Protein AF-A0A7C3KMB8-F1 (afdb_monomer)

Structure (mmCIF, N/CA/C/O backbone):
data_AF-A0A7C3KMB8-F1
#
_entry.id   AF-A0A7C3KMB8-F1
#
loop_
_atom_site.group_PDB
_atom_site.id
_atom_site.type_symbol
_atom_site.label_atom_id
_atom_site.label_alt_id
_atom_site.label_comp_id
_atom_site.label_asym_id
_atom_site.label_entity_id
_atom_site.label_seq_id
_atom_site.pdbx_PDB_ins_code
_atom_site.Cartn_x
_atom_site.Cartn_y
_atom_site.Cartn_z
_atom_site.occupancy
_atom_site.B_iso_or_equiv
_atom_site.auth_seq_id
_atom_site.auth_comp_id
_atom_site.auth_asym_id
_atom_site.auth_atom_id
_atom_site.pdbx_PDB_model_num
ATOM 1 N N . MET A 1 1 ? -60.371 54.191 17.024 1.00 39.66 1 MET A N 1
ATOM 2 C CA . MET A 1 1 ? -61.255 53.016 17.205 1.00 39.66 1 MET A CA 1
ATOM 3 C C . MET A 1 1 ? -60.464 51.927 17.920 1.00 39.66 1 MET A C 1
ATOM 5 O O . MET A 1 1 ? -59.274 51.855 17.667 1.00 39.66 1 MET A O 1
ATOM 9 N N . LYS A 1 2 ? -61.126 51.190 18.825 1.00 40.06 2 LYS A N 1
ATOM 10 C CA . LYS A 1 2 ? -60.806 49.889 19.470 1.00 40.06 2 LYS A CA 1
ATOM 11 C C . LYS A 1 2 ? -59.379 49.311 19.255 1.00 40.06 2 LYS A C 1
ATOM 13 O O . LYS A 1 2 ? -59.006 49.096 18.112 1.00 40.06 2 LYS A O 1
ATOM 18 N N . HIS A 1 3 ? -58.531 49.169 20.293 1.00 42.16 3 HIS A N 1
ATOM 19 C CA . HIS A 1 3 ? -58.458 48.044 21.281 1.00 42.16 3 HIS A CA 1
ATOM 20 C C . HIS A 1 3 ? -58.031 46.705 20.618 1.00 42.16 3 HIS A C 1
ATOM 22 O O . HIS A 1 3 ? -58.459 46.466 19.499 1.00 42.16 3 HIS A O 1
ATOM 28 N N . LEU A 1 4 ? -57.274 45.750 21.191 1.00 41.38 4 LEU A N 1
ATOM 29 C CA . LEU A 1 4 ? -56.616 45.492 22.503 1.00 41.38 4 LEU A CA 1
ATOM 30 C C . LEU A 1 4 ? -55.593 44.332 22.248 1.00 41.38 4 LEU A C 1
ATOM 32 O O . LEU A 1 4 ? -55.808 43.607 21.282 1.00 41.38 4 LEU A O 1
ATOM 36 N N . ALA A 1 5 ? -54.519 44.003 22.982 1.00 41.31 5 ALA A N 1
ATOM 37 C CA . ALA A 1 5 ? -53.770 44.524 24.148 1.00 41.31 5 ALA A CA 1
ATOM 38 C C . ALA A 1 5 ? -52.239 44.223 23.883 1.00 41.31 5 ALA A C 1
ATOM 40 O O . ALA A 1 5 ? -51.896 44.113 22.710 1.00 41.31 5 ALA A O 1
ATOM 41 N N . LEU A 1 6 ? -51.195 44.190 24.741 1.00 41.75 6 LEU A N 1
ATOM 42 C CA . LEU A 1 6 ? -50.949 43.925 26.183 1.00 41.75 6 LEU A CA 1
ATOM 43 C C . LEU A 1 6 ? -51.156 42.440 26.624 1.00 41.75 6 LEU A C 1
ATOM 45 O O . LEU A 1 6 ? -52.017 41.770 26.070 1.00 41.75 6 LEU A O 1
ATOM 49 N N . PHE A 1 7 ? -50.445 41.840 27.599 1.00 41.19 7 PHE A N 1
ATOM 50 C CA . PHE A 1 7 ? -49.103 42.054 28.204 1.00 41.19 7 PHE A CA 1
ATOM 51 C C . PHE A 1 7 ? -48.733 40.797 29.061 1.00 41.19 7 PHE A C 1
ATOM 53 O O . PHE A 1 7 ? -49.632 40.015 29.337 1.00 41.19 7 PHE A O 1
ATOM 60 N N . VAL A 1 8 ? -47.452 40.619 29.459 1.00 38.66 8 VAL A N 1
ATOM 61 C CA . VAL A 1 8 ? -46.941 40.264 30.833 1.00 38.66 8 VAL A CA 1
ATOM 62 C C . VAL A 1 8 ? -47.784 39.312 31.725 1.00 38.66 8 VAL A C 1
ATOM 64 O O . VAL A 1 8 ? -48.972 39.532 31.890 1.00 38.66 8 VAL A O 1
ATOM 67 N N . LEU A 1 9 ? -47.298 38.345 32.518 1.00 39.84 9 LEU A N 1
ATOM 68 C CA . LEU A 1 9 ? -46.005 37.868 33.066 1.00 39.84 9 LEU A CA 1
ATOM 69 C C . LEU A 1 9 ? -46.411 36.975 34.284 1.00 39.84 9 LEU A C 1
ATOM 71 O O . LEU A 1 9 ? -47.592 36.926 34.625 1.00 39.84 9 LEU A O 1
ATOM 75 N N . SER A 1 10 ? -45.449 36.386 35.004 1.00 36.53 10 SER A N 1
ATOM 76 C CA . SER A 1 10 ? -45.611 35.684 36.302 1.00 36.53 10 SER A CA 1
ATOM 77 C C . SER A 1 10 ? -46.15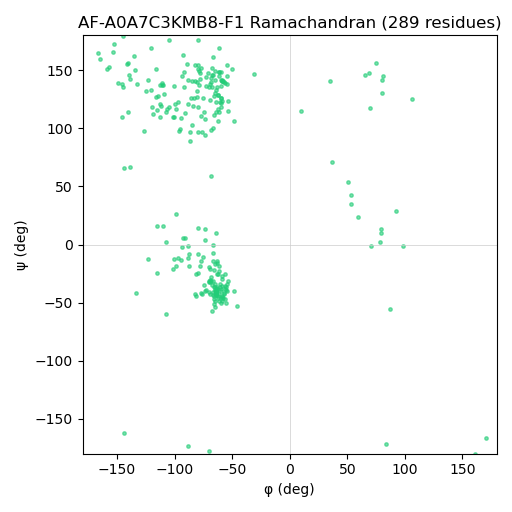3 34.243 36.183 1.00 36.53 10 SER A C 1
ATOM 79 O O . SER A 1 10 ? -47.063 33.997 35.406 1.00 36.53 10 SER A O 1
ATOM 81 N N . LEU A 1 11 ? -45.585 33.192 36.797 1.00 43.47 11 LEU A N 1
ATOM 82 C CA . LEU A 1 11 ? -44.911 32.990 38.102 1.00 43.47 11 LEU A CA 1
ATOM 83 C C . LEU A 1 11 ? -45.901 32.815 39.275 1.00 43.47 11 LEU A C 1
ATOM 85 O O . LEU A 1 11 ? -46.860 33.570 39.380 1.00 43.47 11 LEU A O 1
ATOM 89 N N . VAL A 1 12 ? -45.531 31.909 40.199 1.00 44.31 12 VAL A N 1
ATOM 90 C CA . VAL A 1 12 ? -45.972 31.753 41.609 1.00 44.31 12 VAL A CA 1
ATOM 91 C C . VAL A 1 12 ? -46.930 30.576 41.938 1.00 44.31 12 VAL A C 1
ATOM 93 O O . VAL A 1 12 ? -48.027 30.461 41.414 1.00 44.31 12 VAL A O 1
ATOM 96 N N . LEU A 1 13 ? -46.466 29.784 42.921 1.00 43.25 13 LEU A N 1
ATOM 97 C CA . LEU A 1 13 ? -47.128 28.866 43.874 1.00 43.25 13 LEU A CA 1
ATOM 98 C C . LEU A 1 13 ? -47.794 27.527 43.470 1.00 43.25 13 LEU A C 1
ATOM 100 O O . LEU A 1 13 ? -48.854 27.441 42.862 1.00 43.25 13 LEU A O 1
ATOM 104 N N . LEU A 1 14 ? -47.188 26.487 44.058 1.00 53.81 14 LEU A N 1
ATOM 105 C CA . LEU A 1 14 ? -47.784 25.302 44.693 1.00 53.81 14 LEU A CA 1
ATOM 106 C C . LEU A 1 14 ? -49.163 25.532 45.345 1.00 53.81 14 LEU A C 1
ATOM 108 O O . LEU A 1 14 ? -49.345 26.531 46.039 1.00 53.81 14 LEU A O 1
ATOM 112 N N . LEU A 1 15 ? -50.029 24.510 45.321 1.00 43.16 15 LEU A N 1
ATOM 113 C CA . LEU A 1 15 ? -50.941 24.195 46.433 1.00 43.16 15 LEU A CA 1
ATOM 114 C C . LEU A 1 15 ? -51.417 22.730 46.374 1.00 43.16 15 LEU A C 1
ATOM 116 O O . LEU A 1 15 ? -51.456 22.118 45.308 1.00 43.16 15 LEU A O 1
ATOM 120 N N . SER A 1 16 ? -51.726 22.157 47.538 1.00 47.50 16 SER A N 1
ATOM 121 C CA . SER A 1 16 ? -52.025 20.729 47.719 1.00 47.50 16 SER A CA 1
ATOM 122 C C . SER A 1 16 ? -53.443 20.340 47.292 1.00 47.50 16 SER A C 1
ATOM 124 O O . SER A 1 16 ? -54.389 21.090 47.520 1.00 47.50 16 SER A O 1
ATOM 126 N N . ALA A 1 17 ? -53.608 19.103 46.817 1.00 43.53 17 ALA A N 1
ATOM 127 C CA . ALA A 1 17 ? -54.909 18.454 46.660 1.00 43.53 17 ALA A CA 1
ATOM 128 C C . ALA A 1 17 ? -54.914 17.093 4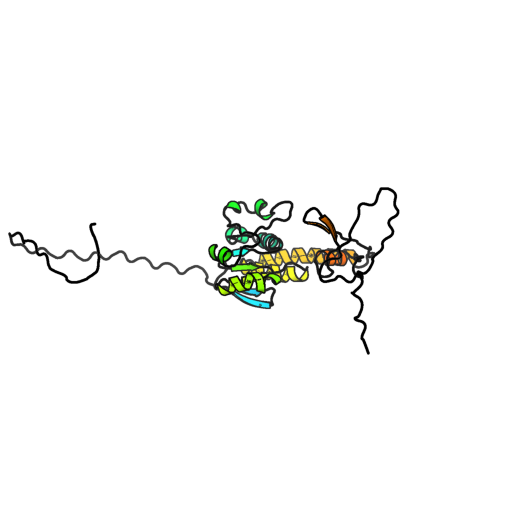7.379 1.00 43.53 17 ALA A C 1
ATOM 130 O O . ALA A 1 17 ? -54.448 16.089 46.843 1.00 43.53 17 ALA A O 1
ATOM 131 N N . CYS A 1 18 ? -55.442 17.057 48.604 1.00 50.03 18 CYS A N 1
ATOM 132 C CA . CYS A 1 18 ? -55.798 15.799 49.263 1.00 50.03 18 CYS A CA 1
ATOM 133 C C . CYS A 1 18 ? -57.119 15.266 48.682 1.00 50.03 18 CYS A C 1
ATOM 135 O O . CYS A 1 18 ? -57.980 16.040 48.265 1.00 50.03 18 CYS A O 1
ATOM 137 N N . SER A 1 19 ? -57.318 13.949 48.695 1.00 52.34 19 SER A N 1
ATOM 138 C CA . SER A 1 19 ? -58.611 13.319 48.392 1.00 52.34 19 SER A CA 1
ATOM 139 C C . SER A 1 19 ? -58.870 12.121 49.316 1.00 52.34 19 SER A C 1
ATOM 141 O O . SER A 1 19 ? -57.916 11.618 49.913 1.00 52.34 19 SER A O 1
ATOM 143 N N . PRO A 1 20 ? -60.142 11.735 49.545 1.00 52.59 20 PRO A N 1
ATOM 144 C CA . PRO A 1 20 ? -60.523 11.138 50.825 1.00 52.59 20 PRO A CA 1
ATOM 145 C C . PRO A 1 20 ? -60.179 9.656 50.998 1.00 52.59 20 PRO A C 1
ATOM 147 O O . PRO A 1 20 ? -60.187 8.864 50.059 1.00 52.59 20 PRO A O 1
ATOM 150 N N . GLN A 1 21 ? -59.957 9.291 52.257 1.00 39.03 21 GLN A N 1
ATOM 151 C CA . GLN A 1 21 ? -59.705 7.934 52.730 1.00 39.03 21 GLN A CA 1
ATOM 152 C C . GLN A 1 21 ? -61.016 7.142 52.884 1.00 39.03 21 GLN A C 1
ATOM 154 O O . GLN A 1 21 ? -61.955 7.618 53.521 1.00 39.03 21 GLN A O 1
ATOM 159 N N . ALA A 1 22 ? -61.061 5.914 52.357 1.00 49.22 22 ALA A N 1
ATOM 160 C CA . ALA A 1 22 ? -62.105 4.931 52.664 1.00 49.22 22 ALA A CA 1
ATOM 161 C C . ALA A 1 22 ? -61.712 4.071 53.887 1.00 49.22 22 ALA A C 1
ATOM 163 O O . ALA A 1 22 ? -60.528 3.935 54.200 1.00 49.22 22 ALA A O 1
ATOM 164 N N . THR A 1 23 ? -62.696 3.509 54.592 1.00 42.78 23 THR A N 1
ATOM 165 C CA . THR A 1 23 ? -62.534 2.832 55.896 1.00 42.78 23 THR A CA 1
ATOM 166 C C . THR A 1 23 ? -62.970 1.355 55.885 1.00 42.78 23 THR A C 1
ATOM 168 O O . THR A 1 23 ? -63.635 0.916 54.951 1.00 42.78 23 THR A O 1
ATOM 171 N N . ALA A 1 24 ? -62.627 0.636 56.973 1.00 38.62 24 ALA A N 1
ATOM 172 C CA . ALA A 1 24 ? -62.757 -0.818 57.229 1.00 38.62 24 ALA A CA 1
ATOM 173 C C . ALA A 1 24 ? -61.632 -1.690 56.613 1.00 38.62 24 ALA A C 1
ATOM 175 O O . ALA A 1 24 ? -61.132 -1.378 55.541 1.00 38.62 24 ALA A O 1
ATOM 176 N N . SER A 1 25 ? -61.166 -2.791 57.226 1.00 47.47 25 SER A N 1
ATOM 177 C CA . SER A 1 25 ? -61.335 -3.329 58.599 1.00 47.47 25 SER A CA 1
ATOM 178 C C . SER A 1 25 ? -60.102 -4.203 58.964 1.00 47.47 25 SER A C 1
ATOM 180 O O . SER A 1 25 ? -59.327 -4.515 58.061 1.00 47.47 25 SER A O 1
ATOM 182 N N . PRO A 1 26 ? -59.852 -4.578 60.238 1.00 59.47 26 PRO A N 1
ATOM 183 C CA . PRO A 1 26 ? -58.547 -5.112 60.662 1.00 59.47 26 PRO A CA 1
ATOM 184 C C . PRO A 1 26 ? -58.384 -6.649 60.622 1.00 59.47 26 PRO A C 1
ATOM 186 O O . PRO A 1 26 ? -59.360 -7.388 60.722 1.00 59.47 26 PRO A O 1
ATOM 189 N N . ALA A 1 27 ? -57.106 -7.069 60.668 1.00 37.56 27 ALA A N 1
ATOM 190 C CA . ALA A 1 27 ? -56.566 -8.420 60.931 1.00 37.56 27 ALA A CA 1
ATOM 191 C C . ALA A 1 27 ? -56.674 -9.472 59.793 1.00 37.56 27 ALA A C 1
ATOM 193 O O . ALA A 1 27 ? -57.559 -9.364 58.946 1.00 37.56 27 ALA A O 1
ATOM 194 N N . PRO A 1 28 ? -55.802 -10.512 59.771 1.00 45.28 28 PRO A N 1
ATOM 195 C CA . PRO A 1 28 ? -54.688 -10.818 60.685 1.00 45.28 28 PRO A CA 1
ATOM 196 C C . PRO A 1 28 ? -53.292 -10.512 60.100 1.00 45.28 28 PRO A C 1
ATOM 198 O O . PRO A 1 28 ? -53.146 -10.144 58.937 1.00 45.28 28 PRO A O 1
ATOM 201 N N . ALA A 1 29 ? -52.246 -10.688 60.914 1.00 55.16 29 ALA A N 1
ATOM 202 C CA . ALA A 1 29 ? -50.863 -10.650 60.440 1.00 55.16 29 ALA A CA 1
ATOM 203 C C . ALA A 1 29 ? -50.549 -11.884 59.573 1.00 55.16 29 ALA A C 1
ATOM 205 O O . ALA A 1 29 ? -50.889 -13.004 59.946 1.00 55.16 29 ALA A O 1
ATOM 206 N N . THR A 1 30 ? -49.885 -11.667 58.437 1.00 41.44 30 THR A N 1
ATOM 207 C CA . THR A 1 30 ? -49.352 -12.714 57.549 1.00 41.44 30 THR A CA 1
ATOM 208 C C . THR A 1 30 ? -47.853 -12.479 57.386 1.00 41.44 30 THR A C 1
ATOM 210 O O . THR A 1 30 ? -47.412 -11.329 57.356 1.00 41.44 30 THR A O 1
ATOM 213 N N . GLU A 1 31 ? -47.069 -13.553 57.341 1.00 52.19 31 GLU A N 1
ATOM 214 C CA . GLU A 1 31 ? -45.605 -13.495 57.320 1.00 52.19 31 GLU A CA 1
ATOM 215 C C . GLU A 1 31 ? -45.061 -12.834 56.043 1.00 52.19 31 GLU A C 1
ATOM 217 O O . GLU A 1 31 ? -45.663 -12.909 54.971 1.00 52.19 31 GLU A O 1
ATOM 222 N N . ALA A 1 32 ? -43.903 -12.179 56.160 1.00 48.94 32 ALA A N 1
ATOM 223 C CA . ALA A 1 32 ? -43.240 -11.547 55.027 1.00 48.94 32 ALA A CA 1
ATOM 224 C C . ALA A 1 32 ? -42.695 -12.616 54.057 1.00 48.94 32 ALA A C 1
ATOM 226 O O . ALA A 1 32 ? -41.893 -13.453 54.483 1.00 48.94 32 ALA A O 1
ATOM 227 N N . PRO A 1 33 ? -43.061 -12.592 52.760 1.00 47.84 33 PRO A N 1
ATOM 228 C CA . PRO A 1 33 ? -42.437 -13.458 51.767 1.00 47.84 33 PRO A CA 1
ATOM 229 C C . PRO A 1 33 ? -40.933 -13.180 51.684 1.00 47.84 33 PRO A C 1
ATOM 231 O O . PRO A 1 33 ? -40.511 -12.021 51.669 1.00 47.84 33 PRO A O 1
ATOM 234 N N . ALA A 1 34 ? -40.125 -14.239 51.617 1.00 47.16 34 ALA A N 1
ATOM 235 C CA . ALA A 1 34 ? -38.677 -14.110 51.501 1.00 47.16 34 ALA A CA 1
ATOM 236 C C . ALA A 1 34 ? -38.287 -13.319 50.241 1.00 47.16 34 ALA A C 1
ATOM 238 O O . ALA A 1 34 ? -38.880 -13.490 49.171 1.00 47.16 34 ALA A O 1
ATOM 239 N N . ALA A 1 35 ? -37.264 -12.469 50.363 1.00 47.59 35 ALA A N 1
ATOM 240 C CA . ALA A 1 35 ? -36.721 -11.738 49.227 1.00 47.59 35 ALA A CA 1
ATOM 241 C C . ALA A 1 35 ? -36.221 -12.731 48.168 1.00 47.59 35 ALA A C 1
ATOM 243 O O . ALA A 1 35 ? -35.327 -13.533 48.427 1.00 47.59 35 ALA A O 1
ATOM 244 N N . THR A 1 36 ? -36.810 -12.684 46.973 1.00 43.94 36 THR A N 1
ATOM 245 C CA . THR A 1 36 ? -36.315 -13.457 45.831 1.00 43.94 36 THR A CA 1
ATOM 246 C C . THR A 1 36 ? -35.040 -12.791 45.334 1.00 43.94 36 THR A C 1
ATOM 248 O O . THR A 1 36 ? -35.097 -11.700 44.766 1.00 43.94 36 THR A O 1
ATOM 251 N N . GLU A 1 37 ? -33.892 -13.423 45.574 1.00 52.25 37 GLU A N 1
ATOM 252 C CA . GLU A 1 37 ? -32.617 -12.956 45.036 1.00 52.25 37 GLU A CA 1
ATOM 253 C C . GLU A 1 37 ? -32.687 -12.936 43.503 1.00 52.25 37 GLU A C 1
ATOM 255 O O . GLU A 1 37 ? -33.045 -13.927 42.861 1.00 52.25 37 GLU A O 1
ATOM 260 N N . ALA A 1 38 ? -32.378 -11.783 42.905 1.00 50.78 38 ALA A N 1
ATOM 261 C CA . ALA A 1 38 ? -32.293 -11.671 41.456 1.00 50.78 38 ALA A CA 1
ATOM 262 C C . ALA A 1 38 ? -31.125 -12.537 40.946 1.00 50.78 38 ALA A C 1
ATOM 264 O O . ALA A 1 38 ? -30.078 -12.572 41.596 1.00 50.78 38 ALA A O 1
ATOM 265 N N . PRO A 1 39 ? -31.260 -13.222 39.795 1.00 54.97 39 PRO A N 1
ATOM 266 C CA . PRO A 1 39 ? -30.216 -14.110 39.303 1.00 54.97 39 PRO A CA 1
ATOM 267 C C . PRO A 1 39 ? -28.930 -13.326 39.028 1.00 54.97 39 PRO A C 1
ATOM 269 O O . PRO A 1 39 ? -28.883 -12.489 38.124 1.00 54.97 39 PRO A O 1
ATOM 272 N N . THR A 1 40 ? -27.883 -13.616 39.803 1.00 56.53 40 THR A N 1
ATOM 273 C CA . THR A 1 40 ? -26.541 -13.059 39.613 1.00 56.53 40 THR A CA 1
ATOM 274 C C . THR A 1 40 ? -26.083 -13.310 38.182 1.00 56.53 40 THR A C 1
ATOM 276 O O . THR A 1 40 ? -25.878 -14.457 37.780 1.00 56.53 40 THR A O 1
ATOM 279 N N . ALA A 1 41 ? -25.911 -12.235 37.411 1.00 57.19 41 ALA A N 1
ATOM 280 C CA . ALA A 1 41 ? -25.362 -12.322 36.068 1.00 57.19 41 ALA A CA 1
ATOM 281 C C . ALA A 1 41 ? -23.964 -12.954 36.136 1.00 57.19 41 ALA A C 1
ATOM 283 O O . ALA A 1 41 ? -23.089 -12.467 36.856 1.00 57.19 41 ALA A O 1
ATOM 284 N N . ALA A 1 42 ? -23.765 -14.055 35.407 1.00 57.72 42 ALA A N 1
ATOM 285 C CA . ALA A 1 42 ? -22.470 -14.721 35.347 1.00 57.72 42 ALA A CA 1
ATOM 286 C C . ALA A 1 42 ? -21.401 -13.742 34.820 1.00 57.72 42 ALA A C 1
ATOM 288 O O . ALA A 1 42 ? -21.696 -12.968 33.904 1.00 57.72 42 ALA A O 1
ATOM 289 N N . PRO A 1 43 ? -20.172 -13.753 35.368 1.00 56.84 43 PRO A N 1
ATOM 290 C CA . PRO A 1 43 ? -19.135 -12.820 34.952 1.00 56.84 43 PRO A CA 1
ATOM 291 C C . PRO A 1 43 ? -18.787 -13.038 33.478 1.00 56.84 43 PRO A C 1
ATOM 293 O O . PRO A 1 43 ? -18.290 -14.099 33.096 1.00 56.84 43 PRO A O 1
ATOM 296 N N . THR A 1 44 ? -19.036 -12.017 32.655 1.00 55.00 44 THR A N 1
ATOM 297 C CA . THR A 1 44 ? -18.641 -11.994 31.246 1.00 55.00 44 THR A CA 1
ATOM 298 C C . THR A 1 44 ? -17.145 -12.270 31.137 1.00 55.00 44 THR A C 1
ATOM 300 O O . THR A 1 44 ? -16.337 -11.566 31.746 1.00 55.00 44 THR A O 1
ATOM 303 N N . SER A 1 45 ? -16.767 -13.295 30.372 1.00 54.41 45 SER A N 1
ATOM 304 C CA . SER A 1 45 ? -15.359 -13.625 30.146 1.00 54.41 45 SER A CA 1
ATOM 305 C C . SER A 1 45 ? -14.612 -12.419 29.556 1.00 54.41 45 SER A C 1
ATOM 307 O O . SER A 1 45 ? -15.172 -11.744 28.687 1.00 54.41 45 SER A O 1
ATOM 309 N N . PRO A 1 46 ? -13.364 -12.135 29.981 1.00 51.09 46 PRO A N 1
ATOM 310 C CA . PRO A 1 46 ? -12.564 -11.076 29.376 1.00 51.09 46 PRO A CA 1
ATOM 311 C C . PRO A 1 46 ? -12.437 -11.262 27.853 1.00 51.09 46 PRO A C 1
ATOM 313 O O . PRO A 1 46 ? -12.350 -12.405 27.393 1.00 51.09 46 PRO A O 1
ATOM 316 N N . PRO A 1 47 ? -12.409 -10.173 27.061 1.00 54.09 47 PRO A N 1
ATOM 317 C CA . PRO A 1 47 ? -12.253 -10.265 25.613 1.00 54.09 47 PRO A CA 1
ATOM 318 C C . PRO A 1 47 ? -10.934 -10.955 25.242 1.00 54.09 47 PRO A C 1
ATOM 320 O O . PRO A 1 47 ? -9.903 -10.760 25.889 1.00 54.09 47 PRO A O 1
ATOM 323 N N . ALA A 1 48 ? -10.977 -11.775 24.192 1.00 54.44 48 ALA A N 1
ATOM 324 C CA . ALA A 1 48 ? -9.851 -12.604 23.779 1.00 54.44 48 ALA A CA 1
ATOM 325 C C . ALA A 1 48 ? -8.629 -11.763 23.366 1.00 54.44 48 ALA A C 1
ATOM 327 O O . ALA A 1 48 ? -8.743 -10.879 22.523 1.00 54.44 48 ALA A O 1
ATOM 328 N N . ASN A 1 49 ? -7.463 -12.090 23.939 1.00 55.81 49 ASN A N 1
ATOM 329 C CA . ASN A 1 49 ? -6.129 -11.601 23.568 1.00 55.81 49 ASN A CA 1
ATOM 330 C C . ASN A 1 49 ? -6.051 -10.126 23.127 1.00 55.81 49 ASN A C 1
ATOM 332 O O . ASN A 1 49 ? -5.722 -9.820 21.981 1.00 55.81 49 ASN A O 1
ATOM 336 N N . LEU A 1 50 ? -6.225 -9.216 24.091 1.00 66.44 50 LEU A N 1
ATOM 337 C CA . LEU A 1 50 ? -5.799 -7.811 23.998 1.00 66.44 50 LEU A CA 1
ATOM 338 C C . LEU A 1 50 ? -4.257 -7.691 24.005 1.00 66.44 50 LEU A C 1
ATOM 340 O O . LEU A 1 50 ? -3.670 -7.104 24.910 1.00 66.44 50 LEU A O 1
ATOM 344 N N . GLN A 1 51 ? -3.593 -8.322 23.036 1.00 84.00 51 GLN A N 1
ATOM 345 C CA . GLN A 1 51 ? -2.152 -8.204 22.823 1.00 84.00 51 GLN A CA 1
ATOM 346 C C . GLN A 1 51 ? -1.884 -7.008 21.898 1.00 84.00 51 GLN A C 1
ATOM 348 O O . GLN A 1 51 ? -2.405 -7.007 20.776 1.00 84.00 51 GLN A O 1
ATOM 353 N N . PRO A 1 52 ? -1.103 -6.000 22.330 1.00 92.50 52 PRO A N 1
ATOM 354 C CA . PRO A 1 52 ? -0.802 -4.844 21.496 1.00 92.50 52 PRO A CA 1
ATOM 355 C C . PRO A 1 52 ? -0.057 -5.224 20.213 1.00 92.50 52 PRO A C 1
ATOM 357 O O . PRO A 1 52 ? 0.796 -6.113 20.213 1.00 92.50 52 PRO A O 1
ATOM 360 N N . VAL A 1 53 ? -0.349 -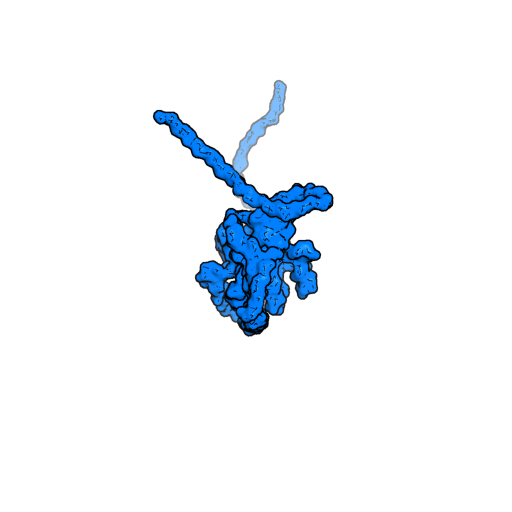4.515 19.123 1.00 95.81 53 VAL A N 1
ATOM 361 C CA . VAL A 1 53 ? 0.321 -4.690 17.826 1.00 95.81 53 VAL A CA 1
ATOM 362 C C . VAL A 1 53 ? 1.131 -3.440 17.515 1.00 95.81 53 VAL A C 1
ATOM 364 O O . VAL A 1 53 ? 0.566 -2.386 17.223 1.00 95.81 53 VAL A O 1
ATOM 367 N N . THR A 1 54 ? 2.457 -3.565 17.562 1.00 97.19 54 THR A N 1
ATOM 368 C CA . THR A 1 54 ? 3.395 -2.463 17.306 1.00 97.19 54 THR A CA 1
ATOM 369 C C . THR A 1 54 ? 4.048 -2.596 15.930 1.00 97.19 54 THR A C 1
ATOM 371 O O . THR A 1 54 ? 4.773 -3.562 15.647 1.00 97.19 54 THR A O 1
ATOM 374 N N . VAL A 1 55 ? 3.808 -1.599 15.076 1.00 97.75 55 VAL A N 1
ATOM 375 C CA . VAL A 1 55 ? 4.394 -1.458 13.734 1.00 97.75 55 VAL A CA 1
ATOM 376 C C . VAL A 1 55 ? 5.276 -0.215 13.657 1.00 97.75 55 VAL A C 1
ATOM 378 O O . VAL A 1 55 ? 5.018 0.778 14.332 1.00 97.75 55 VAL A O 1
ATOM 381 N N . THR A 1 56 ? 6.289 -0.246 12.793 1.00 98.25 56 THR A N 1
ATOM 382 C CA . THR A 1 56 ? 6.976 0.968 12.337 1.00 98.25 56 THR A CA 1
ATOM 383 C C . THR A 1 56 ? 6.401 1.325 10.973 1.00 98.25 56 THR A C 1
ATOM 385 O O . THR A 1 56 ? 6.502 0.517 10.052 1.00 98.25 56 THR A O 1
ATOM 388 N N . ASP A 1 57 ? 5.747 2.478 10.851 1.00 98.25 57 ASP A N 1
ATOM 389 C CA . ASP A 1 57 ? 5.061 2.875 9.618 1.00 98.25 57 ASP A CA 1
ATOM 390 C C . ASP A 1 57 ? 6.017 3.436 8.544 1.00 98.25 57 ASP A C 1
ATOM 392 O O . ASP A 1 57 ? 7.221 3.598 8.759 1.00 98.25 57 ASP A O 1
ATOM 396 N N . ALA A 1 58 ? 5.487 3.744 7.358 1.00 97.81 58 ALA A N 1
ATOM 397 C CA . ALA A 1 58 ? 6.264 4.282 6.243 1.00 97.81 58 ALA A CA 1
ATOM 398 C C . ALA A 1 58 ? 6.900 5.665 6.502 1.00 97.81 58 ALA A C 1
ATOM 400 O O . ALA A 1 58 ? 7.814 6.045 5.768 1.00 97.81 58 ALA A O 1
ATOM 401 N N . LEU A 1 59 ? 6.459 6.402 7.532 1.00 97.88 59 LEU A N 1
ATOM 402 C CA . LEU A 1 59 ? 7.096 7.639 8.003 1.00 97.88 59 LEU A CA 1
ATOM 403 C C . LEU A 1 59 ? 8.199 7.374 9.046 1.00 97.88 59 LEU A C 1
ATOM 405 O O . LEU A 1 59 ? 8.835 8.317 9.516 1.00 97.88 59 LEU A O 1
ATOM 409 N N . GLY A 1 60 ? 8.430 6.113 9.424 1.00 97.56 60 GLY A N 1
ATOM 410 C CA . GLY A 1 60 ? 9.368 5.723 10.474 1.00 97.56 60 GLY A CA 1
ATOM 411 C C . GLY A 1 60 ? 8.821 5.902 11.893 1.00 97.56 60 GLY A C 1
ATOM 412 O O . GLY A 1 60 ? 9.601 5.862 12.843 1.00 97.56 60 GLY A O 1
ATOM 413 N N . ARG A 1 61 ? 7.507 6.114 12.064 1.00 97.81 61 ARG A N 1
ATOM 414 C CA . ARG A 1 61 ? 6.886 6.262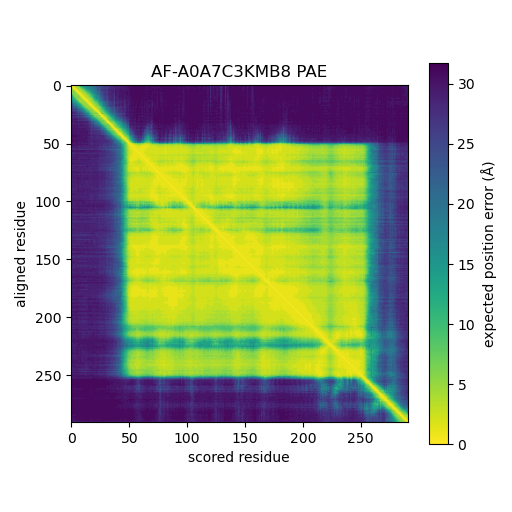 13.389 1.00 97.81 61 ARG A CA 1
ATOM 415 C C . ARG A 1 61 ? 6.568 4.893 13.970 1.00 97.81 61 ARG A C 1
ATOM 417 O O . ARG A 1 61 ? 6.072 4.021 13.259 1.00 97.81 61 ARG A O 1
ATOM 424 N N . GLU A 1 62 ? 6.778 4.723 15.269 1.00 97.75 62 GLU A N 1
ATOM 425 C CA . GLU A 1 62 ? 6.244 3.569 15.989 1.00 97.75 62 GLU A CA 1
ATOM 426 C C . GLU A 1 62 ? 4.762 3.804 16.314 1.00 97.75 62 GLU A C 1
ATOM 428 O O . GLU A 1 62 ? 4.410 4.753 17.016 1.00 97.75 62 GLU A O 1
ATOM 433 N N . VAL A 1 63 ? 3.890 2.945 15.786 1.00 97.75 63 VAL A N 1
ATOM 434 C CA . VAL A 1 63 ? 2.442 2.968 16.014 1.00 97.75 63 VAL A CA 1
ATOM 435 C C . VAL A 1 63 ? 2.065 1.691 16.756 1.00 97.75 63 VAL A C 1
ATOM 437 O O . VAL A 1 63 ? 2.216 0.590 16.226 1.00 97.75 63 VAL A O 1
ATOM 440 N N . THR A 1 64 ? 1.572 1.837 17.987 1.00 96.81 64 THR A N 1
ATOM 441 C CA . THR A 1 64 ? 1.089 0.722 18.812 1.00 96.81 64 THR A CA 1
ATOM 442 C C . THR A 1 64 ? -0.432 0.742 18.877 1.00 96.81 64 THR A C 1
ATOM 444 O O . THR A 1 64 ? -1.029 1.672 19.416 1.00 96.81 64 THR A O 1
ATOM 447 N N . LEU A 1 65 ? -1.057 -0.304 18.340 1.00 96.19 65 LEU A N 1
ATOM 448 C CA . LEU A 1 65 ? -2.491 -0.563 18.442 1.00 96.19 65 LEU A CA 1
ATOM 449 C C . LEU A 1 65 ? -2.767 -1.370 19.726 1.00 96.19 65 LEU A C 1
ATOM 451 O O . LEU A 1 65 ? -1.982 -2.266 20.040 1.00 96.19 65 LEU A O 1
ATOM 455 N N . PRO A 1 66 ? -3.860 -1.112 20.471 1.00 92.31 66 PRO A N 1
ATOM 456 C CA . PRO A 1 66 ? -4.131 -1.780 21.752 1.00 92.31 66 PRO A CA 1
ATOM 457 C C . PRO A 1 66 ? -4.501 -3.268 21.612 1.00 92.31 66 PRO A C 1
ATOM 459 O O . PRO A 1 66 ? -4.409 -4.024 22.576 1.00 92.31 66 PRO A O 1
ATOM 462 N N . ALA A 1 67 ? -4.919 -3.682 20.418 1.00 94.25 67 ALA A N 1
ATOM 463 C CA . ALA A 1 67 ? -5.166 -5.059 20.013 1.00 94.25 67 ALA A CA 1
ATOM 464 C C . ALA A 1 67 ? -4.953 -5.173 18.492 1.00 94.25 67 ALA A C 1
ATOM 466 O O . ALA A 1 67 ? -4.805 -4.157 17.806 1.00 94.25 67 ALA A O 1
ATOM 467 N N . ALA A 1 68 ? -4.984 -6.391 17.944 1.00 94.75 68 ALA A N 1
ATOM 468 C CA . ALA A 1 68 ? -5.033 -6.572 16.495 1.00 94.75 68 ALA A CA 1
ATOM 469 C C . ALA A 1 68 ? -6.336 -5.961 15.925 1.00 94.75 68 ALA A C 1
ATOM 471 O O . ALA A 1 68 ? -7.413 -6.308 16.420 1.00 94.75 68 ALA A O 1
ATOM 472 N N . PRO A 1 69 ? -6.270 -5.093 14.897 1.00 97.38 69 PRO A N 1
ATOM 473 C CA . PRO A 1 69 ? -7.431 -4.372 14.379 1.00 97.38 69 PRO A CA 1
ATOM 474 C C . PRO A 1 69 ? -8.432 -5.309 13.696 1.00 97.38 69 PRO A C 1
ATOM 476 O O . PRO A 1 69 ? -8.055 -6.303 13.067 1.00 97.38 69 PRO A O 1
ATOM 479 N N . GLN A 1 70 ? -9.711 -4.969 13.833 1.00 97.50 70 GLN A N 1
ATOM 480 C CA . GLN A 1 70 ? -10.879 -5.711 13.354 1.00 97.50 70 GLN A CA 1
ATOM 481 C C . GLN A 1 70 ? -11.766 -4.870 12.421 1.00 97.50 70 GLN A C 1
ATOM 483 O O . GLN A 1 70 ? -12.665 -5.413 11.783 1.00 97.50 70 GLN A O 1
ATOM 488 N N . ARG A 1 71 ? -11.546 -3.551 12.346 1.00 98.25 71 ARG A N 1
ATOM 489 C CA . ARG A 1 71 ? -12.396 -2.601 11.623 1.00 98.25 71 ARG A CA 1
ATOM 490 C C . ARG A 1 71 ? -11.550 -1.573 10.868 1.00 98.25 71 ARG A C 1
ATOM 492 O O . ARG A 1 71 ? -11.557 -0.376 11.150 1.00 98.25 71 ARG A O 1
ATOM 499 N N . ILE A 1 72 ? -10.839 -2.074 9.866 1.00 98.69 72 ILE A N 1
ATOM 500 C CA . ILE A 1 72 ? -9.887 -1.334 9.037 1.00 98.69 72 ILE A CA 1
ATOM 501 C C . ILE A 1 72 ? -10.615 -0.535 7.945 1.00 98.69 72 ILE A C 1
ATOM 503 O O . ILE A 1 72 ? -11.536 -1.040 7.292 1.00 98.69 72 ILE A O 1
ATOM 507 N N . VAL A 1 73 ? -10.145 0.689 7.692 1.00 98.62 73 VAL A N 1
ATOM 508 C CA . VAL A 1 73 ? -10.515 1.507 6.524 1.00 98.62 73 VAL A CA 1
ATOM 509 C C . VAL A 1 73 ? -9.281 1.839 5.686 1.00 98.62 73 VAL A C 1
ATOM 511 O O . VAL A 1 73 ? -8.267 2.282 6.218 1.00 98.62 73 VAL A O 1
ATOM 514 N N . ILE A 1 74 ? -9.367 1.671 4.362 1.00 98.06 74 ILE A N 1
ATOM 515 C CA . ILE A 1 74 ? -8.290 2.040 3.421 1.00 98.06 74 ILE A CA 1
ATOM 516 C C . ILE A 1 74 ? -8.827 3.088 2.441 1.00 98.06 74 ILE A C 1
ATOM 518 O O . ILE A 1 74 ? -9.787 2.833 1.710 1.00 98.06 74 ILE A O 1
ATOM 522 N N . THR A 1 75 ? -8.249 4.291 2.434 1.00 96.69 75 THR A N 1
ATOM 523 C CA . THR A 1 75 ? -8.820 5.439 1.705 1.00 96.69 75 THR A CA 1
ATOM 524 C C . THR A 1 75 ? -7.762 6.366 1.091 1.00 96.69 75 THR A C 1
ATOM 526 O O . THR A 1 75 ? -6.559 6.132 1.197 1.00 96.69 75 THR A O 1
ATOM 529 N N . GLY A 1 76 ? -8.217 7.416 0.406 1.00 93.88 76 GLY A N 1
ATOM 530 C CA . GLY A 1 76 ? -7.373 8.445 -0.194 1.00 93.88 76 GLY A CA 1
ATOM 531 C C . GLY A 1 76 ? -6.814 8.101 -1.580 1.00 93.88 76 GLY A C 1
ATOM 532 O O . GLY A 1 76 ? -7.191 7.135 -2.243 1.00 93.88 76 GLY A O 1
ATOM 533 N N . LYS A 1 77 ? -5.912 8.949 -2.076 1.00 91.62 77 LYS A N 1
ATOM 534 C CA . LYS A 1 77 ? -5.349 8.808 -3.425 1.00 91.62 77 LYS A CA 1
ATOM 535 C C . LYS A 1 77 ? -4.431 7.579 -3.524 1.00 91.62 77 LYS A C 1
ATOM 537 O O . LYS A 1 77 ? -3.606 7.337 -2.652 1.00 91.62 77 LYS A O 1
ATOM 542 N N . ALA A 1 78 ? -4.539 6.842 -4.634 1.00 91.50 78 ALA A N 1
ATOM 543 C CA . ALA A 1 78 ? -3.766 5.625 -4.922 1.00 91.50 78 ALA A CA 1
ATOM 544 C C . ALA A 1 78 ? -3.939 4.480 -3.896 1.00 91.50 78 ALA A C 1
ATOM 546 O O . ALA A 1 78 ? -3.091 3.589 -3.826 1.00 91.50 78 ALA A O 1
ATOM 547 N N . LEU A 1 79 ? -5.059 4.461 -3.156 1.00 94.00 79 LEU A N 1
ATOM 548 C CA . LEU A 1 79 ? -5.381 3.415 -2.174 1.00 94.00 79 LEU A CA 1
ATOM 549 C C . LEU A 1 79 ? -5.390 1.998 -2.767 1.00 94.00 79 LEU A C 1
ATOM 551 O O . LEU A 1 79 ? -5.160 1.042 -2.035 1.00 94.00 79 LEU A O 1
ATOM 555 N N . PHE A 1 80 ? -5.630 1.855 -4.079 1.00 94.06 80 PHE A N 1
ATOM 556 C CA . PHE A 1 80 ? -5.710 0.553 -4.746 1.00 94.06 80 PHE A CA 1
ATOM 557 C C . PHE A 1 80 ? -4.446 -0.287 -4.535 1.00 94.06 80 PHE A C 1
ATOM 559 O O . PHE A 1 80 ? -4.568 -1.477 -4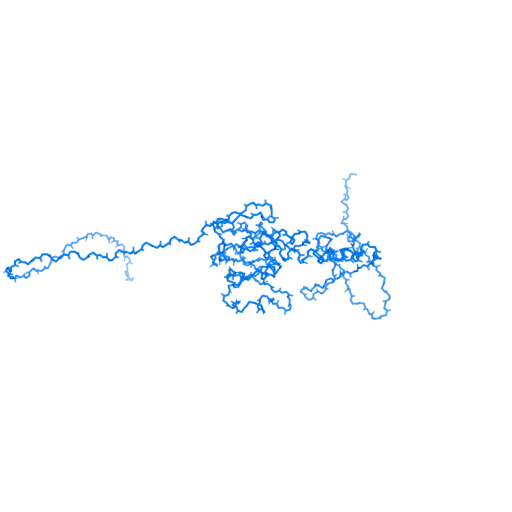.313 1.00 94.06 80 PHE A O 1
ATOM 566 N N . MET A 1 81 ? -3.250 0.316 -4.490 1.00 95.00 81 MET A N 1
ATOM 567 C CA . MET A 1 81 ? -2.007 -0.434 -4.245 1.00 95.00 81 MET A CA 1
ATOM 568 C C . MET A 1 81 ? -1.975 -1.053 -2.840 1.00 95.00 81 MET A C 1
ATOM 570 O O . MET A 1 81 ? -1.497 -2.167 -2.660 1.00 95.00 81 MET A O 1
ATOM 574 N N . ILE A 1 82 ? -2.515 -0.334 -1.850 1.00 97.00 82 ILE A N 1
ATOM 575 C CA . ILE A 1 82 ? -2.624 -0.804 -0.465 1.00 97.00 82 ILE A CA 1
ATOM 576 C C . ILE A 1 82 ? -3.726 -1.866 -0.366 1.00 97.00 82 ILE A C 1
ATOM 578 O O . ILE A 1 82 ? -3.544 -2.869 0.313 1.00 97.00 82 ILE A O 1
ATOM 582 N N . ALA A 1 83 ? -4.851 -1.676 -1.065 1.00 96.56 83 ALA A N 1
ATOM 583 C CA . ALA A 1 83 ? -5.935 -2.651 -1.114 1.00 96.56 83 ALA A CA 1
ATOM 584 C C . ALA A 1 83 ? -5.493 -3.958 -1.798 1.00 96.56 83 ALA A C 1
ATOM 586 O O . ALA A 1 83 ? -5.590 -5.013 -1.185 1.00 96.56 83 ALA A O 1
ATOM 587 N N . ASP A 1 84 ? -4.943 -3.898 -3.012 1.00 95.50 84 ASP A N 1
ATOM 588 C CA . ASP A 1 84 ? -4.475 -5.067 -3.767 1.00 95.50 84 ASP A CA 1
ATOM 589 C C . ASP A 1 84 ? -3.462 -5.895 -2.955 1.00 95.50 84 ASP A C 1
ATOM 591 O O . ASP A 1 84 ? -3.535 -7.122 -2.956 1.00 95.50 84 ASP A O 1
ATOM 595 N N . ALA A 1 85 ? -2.566 -5.238 -2.204 1.00 96.81 85 ALA A N 1
ATOM 596 C CA . ALA A 1 85 ? -1.639 -5.899 -1.284 1.00 96.81 85 ALA A CA 1
ATOM 597 C C . ALA A 1 85 ? -2.320 -6.443 -0.012 1.00 96.81 85 ALA A C 1
ATOM 599 O O . ALA A 1 85 ? -1.997 -7.542 0.435 1.00 96.81 85 ALA A O 1
ATOM 600 N N . ALA A 1 86 ? -3.281 -5.716 0.566 1.00 98.00 86 ALA A N 1
ATOM 601 C CA . ALA A 1 86 ? -4.041 -6.166 1.731 1.00 98.00 86 ALA A CA 1
ATOM 602 C C . ALA A 1 86 ? -4.865 -7.428 1.436 1.00 98.00 86 ALA A C 1
ATOM 604 O O . ALA A 1 86 ? -4.872 -8.347 2.245 1.00 98.00 86 ALA A O 1
ATOM 605 N N . TYR A 1 87 ? -5.481 -7.537 0.257 1.00 97.38 87 TYR A N 1
ATOM 606 C CA . TYR A 1 87 ? -6.242 -8.728 -0.141 1.00 97.38 87 TYR A CA 1
ATOM 607 C C . TYR A 1 87 ? -5.371 -9.952 -0.500 1.00 97.38 87 TYR A C 1
ATOM 609 O O . TYR A 1 87 ? -5.906 -11.005 -0.843 1.00 97.38 87 TYR A O 1
ATOM 617 N N . LEU A 1 88 ? -4.041 -9.871 -0.348 1.00 96.56 88 LEU A N 1
ATOM 618 C CA . LEU A 1 88 ? -3.162 -11.050 -0.311 1.00 96.56 88 LEU A CA 1
ATOM 619 C C . LEU A 1 88 ? -3.206 -11.779 1.046 1.00 96.56 88 LEU A C 1
ATOM 621 O O . LEU A 1 88 ? -2.747 -12.923 1.124 1.00 96.56 88 LEU A O 1
ATOM 625 N N . PHE A 1 89 ? -3.758 -11.139 2.083 1.00 98.00 89 PHE A N 1
ATOM 626 C CA . PHE A 1 89 ? -3.978 -11.675 3.426 1.00 98.00 89 PHE A CA 1
ATOM 627 C C . PHE A 1 89 ? -5.449 -12.115 3.572 1.00 98.00 89 PHE A C 1
ATOM 629 O O . PHE A 1 89 ? -6.339 -11.274 3.418 1.00 98.00 89 PHE A O 1
ATOM 636 N N . PRO A 1 90 ? -5.757 -13.393 3.880 1.00 95.88 90 PRO A N 1
ATOM 637 C CA . PRO A 1 90 ? -7.143 -13.876 3.972 1.00 95.88 90 PRO A CA 1
ATOM 638 C C . PRO A 1 90 ? -8.027 -13.070 4.937 1.00 95.88 90 PRO A C 1
ATOM 640 O O . PRO A 1 90 ? -9.207 -12.847 4.678 1.00 95.88 90 PRO A O 1
ATOM 643 N N . GLN A 1 91 ? -7.431 -12.570 6.021 1.00 96.88 91 GLN A N 1
ATOM 644 C CA . GLN A 1 91 ? -8.086 -11.816 7.090 1.00 96.88 91 GLN A CA 1
ATOM 645 C C . GLN A 1 91 ? -8.610 -10.441 6.623 1.00 96.88 91 GLN A C 1
ATOM 647 O O . GLN A 1 91 ? -9.394 -9.806 7.329 1.00 96.88 91 GLN A O 1
ATOM 652 N N . ALA A 1 92 ? -8.191 -9.957 5.448 1.00 97.06 92 ALA A N 1
ATOM 653 C CA . ALA A 1 92 ? -8.614 -8.671 4.899 1.00 97.06 92 ALA A CA 1
ATOM 654 C C . ALA A 1 92 ? -10.096 -8.635 4.488 1.00 97.06 92 ALA A C 1
ATOM 656 O O . ALA A 1 92 ? -10.717 -7.571 4.557 1.00 97.06 92 ALA A O 1
ATOM 657 N N . MET A 1 93 ? -10.683 -9.779 4.115 1.00 95.12 93 MET A N 1
ATOM 658 C CA . MET A 1 93 ? -12.108 -9.854 3.764 1.00 95.12 93 MET A CA 1
ATOM 659 C C . MET A 1 93 ? -13.005 -9.526 4.963 1.00 95.12 93 MET A C 1
ATOM 661 O O . MET A 1 93 ? -13.956 -8.755 4.819 1.00 95.12 93 MET A O 1
ATOM 665 N N . ASP A 1 94 ? -12.655 -10.028 6.148 1.00 95.75 94 ASP A N 1
ATOM 666 C CA . ASP A 1 94 ? -13.411 -9.795 7.382 1.00 95.75 94 ASP A CA 1
ATOM 667 C C . ASP A 1 94 ? -13.058 -8.448 8.032 1.00 95.75 94 ASP A C 1
ATOM 669 O O . ASP A 1 94 ? -13.943 -7.708 8.462 1.00 95.75 94 ASP A O 1
ATOM 673 N N . LYS A 1 95 ? -11.762 -8.101 8.082 1.00 97.44 95 LYS A N 1
ATOM 674 C CA . LYS A 1 95 ? -11.271 -6.924 8.819 1.00 97.44 95 LYS A CA 1
ATOM 675 C C . LYS A 1 95 ? -11.445 -5.593 8.087 1.00 97.44 95 LYS A C 1
ATOM 677 O O . LYS A 1 95 ? -11.471 -4.554 8.743 1.00 97.44 95 LYS A O 1
ATOM 682 N N . ILE A 1 96 ? -11.533 -5.567 6.752 1.00 98.12 96 ILE A N 1
ATOM 683 C CA . ILE A 1 96 ? -11.735 -4.313 6.004 1.00 98.12 96 ILE A CA 1
ATOM 684 C C . ILE A 1 96 ? -13.228 -3.988 5.941 1.00 98.12 96 ILE A C 1
ATOM 686 O O . ILE A 1 96 ? -13.971 -4.536 5.122 1.00 98.12 96 ILE A O 1
ATOM 690 N N . ALA A 1 97 ? -13.643 -3.038 6.778 1.00 97.69 97 ALA A N 1
ATOM 691 C CA . ALA A 1 97 ? -15.021 -2.568 6.886 1.00 97.69 97 ALA A CA 1
ATOM 692 C C . ALA A 1 97 ? -15.367 -1.435 5.904 1.00 97.69 97 ALA A C 1
ATOM 694 O O . ALA A 1 97 ? -16.549 -1.195 5.637 1.00 97.69 97 ALA A O 1
ATOM 695 N N . GLY A 1 98 ? -14.365 -0.740 5.353 1.00 97.06 98 GLY A N 1
ATOM 696 C CA . GLY A 1 98 ? -14.597 0.303 4.356 1.00 97.06 98 GLY A CA 1
ATOM 697 C C . GLY A 1 98 ? -13.410 0.614 3.449 1.00 97.06 98 GLY A C 1
ATOM 698 O O . GLY A 1 98 ? -12.248 0.424 3.806 1.00 97.06 98 GLY A O 1
ATOM 699 N N . LEU A 1 99 ? -13.732 1.096 2.251 1.00 96.69 99 LEU A N 1
ATOM 700 C CA . LEU A 1 99 ? -12.785 1.411 1.183 1.00 96.69 99 LEU A CA 1
ATOM 701 C C . LEU A 1 99 ? -13.182 2.718 0.491 1.00 96.69 99 LEU A C 1
ATOM 703 O O . LEU A 1 99 ? -14.362 2.951 0.239 1.00 96.69 99 LEU A O 1
ATOM 707 N N . GLY A 1 100 ? -12.208 3.543 0.111 1.00 94.12 100 GLY A N 1
ATOM 708 C CA . GLY A 1 100 ? -12.426 4.544 -0.941 1.00 94.12 100 GLY A CA 1
ATOM 709 C C . GLY A 1 100 ? -12.574 3.894 -2.326 1.00 94.12 100 GLY A C 1
ATOM 710 O O . GLY A 1 100 ? -12.496 2.672 -2.473 1.00 94.12 100 GLY A O 1
ATOM 711 N N . ASP A 1 101 ? -12.736 4.696 -3.381 1.00 89.56 101 ASP A N 1
ATOM 712 C CA . ASP A 1 101 ? -12.765 4.156 -4.748 1.00 89.56 101 ASP A CA 1
ATOM 713 C C . ASP A 1 101 ? -11.390 3.614 -5.193 1.00 89.56 101 ASP A C 1
ATOM 715 O O . ASP A 1 101 ? -10.528 4.358 -5.664 1.00 89.56 101 ASP A O 1
ATOM 719 N N . ALA A 1 102 ? -11.223 2.293 -5.087 1.00 88.19 102 ALA A N 1
ATOM 720 C CA . ALA A 1 102 ? -10.076 1.529 -5.585 1.00 88.19 102 ALA A CA 1
ATOM 721 C C . ALA A 1 102 ? -10.050 1.353 -7.125 1.00 88.19 102 ALA A C 1
ATOM 723 O O . ALA A 1 102 ? -9.321 0.505 -7.632 1.00 88.19 102 ALA A O 1
ATOM 724 N N . GLY A 1 103 ? -10.866 2.090 -7.886 1.00 88.19 103 GLY A N 1
ATOM 725 C CA . GLY A 1 103 ? -10.994 1.940 -9.336 1.00 88.19 103 GLY A CA 1
ATOM 726 C C . GLY A 1 103 ? -9.697 2.180 -10.124 1.00 88.19 103 GLY A C 1
ATOM 727 O O . GLY A 1 103 ? -9.133 3.274 -10.112 1.00 88.19 103 GLY A O 1
ATOM 728 N N . GLN A 1 104 ? -9.282 1.177 -10.901 1.00 82.38 104 GLN A N 1
ATOM 729 C CA . GLN A 1 104 ? -8.083 1.154 -11.756 1.00 82.38 104 GLN A CA 1
ATOM 730 C C . GLN A 1 104 ? -8.407 1.461 -13.235 1.00 82.38 104 GLN A C 1
ATOM 732 O O . GLN A 1 104 ? -7.714 1.035 -14.156 1.00 82.38 104 GLN A O 1
ATOM 737 N N . GLY A 1 105 ? -9.493 2.198 -13.485 1.00 81.06 105 GLY A N 1
ATOM 738 C CA . GLY A 1 105 ? -9.948 2.603 -14.821 1.00 81.06 105 GLY A CA 1
ATOM 739 C C . GLY A 1 105 ? -10.858 1.580 -15.507 1.00 81.06 105 GLY A C 1
ATOM 740 O O . GLY A 1 105 ? -11.979 1.926 -15.864 1.00 81.06 105 GLY A O 1
ATOM 741 N N . SER A 1 106 ? -10.420 0.326 -15.653 1.00 76.62 106 SER A N 1
ATOM 742 C CA . SER A 1 106 ? -11.234 -0.759 -16.240 1.00 76.62 106 SER A CA 1
ATOM 743 C C . SER A 1 106 ? -12.277 -1.345 -15.279 1.00 76.62 106 SER A C 1
ATOM 745 O O . SER A 1 106 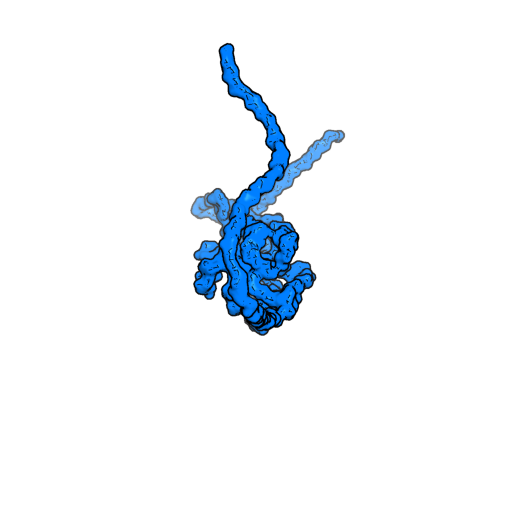? -13.231 -1.988 -15.712 1.00 76.62 106 SER A O 1
ATOM 747 N N . GLY A 1 107 ? -12.103 -1.127 -13.976 1.00 84.44 107 GLY A N 1
ATOM 748 C CA . GLY A 1 107 ? -12.965 -1.631 -12.914 1.00 84.44 107 GLY A CA 1
ATOM 749 C C . GLY A 1 107 ? -12.344 -1.388 -11.540 1.00 84.44 107 GLY A C 1
ATOM 750 O O . GLY A 1 107 ? -11.379 -0.638 -11.410 1.00 84.44 107 GLY A O 1
ATOM 751 N N . ASN A 1 108 ? -12.894 -2.033 -10.516 1.00 89.19 108 ASN A N 1
ATOM 752 C CA . ASN A 1 108 ? -12.334 -2.105 -9.166 1.00 89.19 108 ASN A CA 1
ATOM 753 C C . ASN A 1 108 ? -12.075 -3.592 -8.895 1.00 89.19 108 ASN A C 1
ATOM 755 O O . ASN A 1 108 ? -13.028 -4.369 -8.848 1.00 89.19 108 ASN A O 1
ATOM 759 N N . PHE A 1 109 ? -10.802 -3.985 -8.798 1.00 91.31 109 PHE A N 1
ATOM 760 C CA . PHE A 1 109 ? -10.399 -5.392 -8.716 1.00 91.31 109 PHE A CA 1
ATOM 761 C C . PHE A 1 109 ? -10.939 -6.087 -7.458 1.00 91.31 109 PHE A C 1
ATOM 763 O O . PHE A 1 109 ? -11.396 -7.225 -7.533 1.00 91.31 109 PHE A O 1
ATOM 770 N N . ILE A 1 110 ? -11.007 -5.371 -6.333 1.00 93.94 110 ILE A N 1
ATOM 771 C CA . ILE A 1 110 ? -11.479 -5.906 -5.049 1.00 93.94 110 ILE A CA 1
ATOM 772 C C . ILE A 1 110 ? -12.933 -6.407 -5.140 1.00 93.94 110 ILE A C 1
ATOM 774 O O . ILE A 1 110 ? -13.266 -7.437 -4.558 1.00 93.94 110 ILE A O 1
ATOM 778 N N . LYS A 1 111 ? -13.786 -5.756 -5.949 1.00 92.81 111 LYS A N 1
ATOM 779 C CA . LYS A 1 111 ? -15.171 -6.205 -6.225 1.00 92.81 111 LYS A CA 1
ATOM 780 C C . LYS A 1 111 ? -15.273 -7.561 -6.935 1.00 92.81 111 LYS A C 1
ATOM 782 O O . LYS A 1 111 ? -16.371 -8.102 -7.018 1.00 92.81 111 LYS A O 1
ATOM 787 N N . LEU A 1 112 ? -14.176 -8.072 -7.495 1.00 92.38 112 LEU A N 1
ATOM 788 C CA . LEU A 1 112 ? -14.126 -9.351 -8.209 1.00 92.38 112 LEU A CA 1
ATOM 789 C C . LEU A 1 112 ? -13.597 -10.497 -7.333 1.00 92.38 112 LEU A C 1
ATOM 791 O O . LEU A 1 112 ? -13.799 -11.655 -7.687 1.00 92.38 112 LEU A O 1
ATOM 795 N N . ILE A 1 113 ? -12.919 -10.179 -6.223 1.00 93.56 113 ILE A N 1
ATOM 796 C CA . ILE A 1 113 ? -12.252 -11.158 -5.349 1.00 93.56 113 ILE A CA 1
ATOM 797 C C . ILE A 1 113 ? -12.849 -11.240 -3.939 1.00 93.56 113 ILE A C 1
ATOM 799 O O . ILE A 1 113 ? -12.735 -12.289 -3.312 1.00 93.56 113 ILE A O 1
ATOM 803 N N . ASP A 1 114 ? -13.507 -10.186 -3.444 1.00 94.75 114 ASP A N 1
ATOM 804 C CA . ASP A 1 114 ? -14.225 -10.214 -2.167 1.00 94.75 114 ASP A CA 1
ATOM 805 C C . ASP A 1 114 ? -15.744 -10.394 -2.405 1.00 94.75 114 ASP A C 1
ATOM 807 O O . ASP A 1 114 ? -16.405 -9.461 -2.880 1.00 94.75 114 ASP A O 1
ATOM 811 N N . PRO A 1 115 ? -16.334 -11.561 -2.069 1.00 92.94 115 PRO A N 1
ATOM 812 C CA . PRO A 1 115 ? -17.767 -11.814 -2.254 1.00 92.94 115 PRO A CA 1
ATOM 813 C C . PRO A 1 115 ? -18.652 -10.980 -1.311 1.00 92.94 115 PRO A C 1
ATOM 815 O O . PRO A 1 115 ? -19.824 -10.747 -1.605 1.00 92.94 115 PRO A O 1
ATOM 818 N N . ASN A 1 116 ? -18.089 -10.492 -0.205 1.00 92.38 116 ASN A N 1
ATOM 819 C CA . ASN A 1 116 ? -18.733 -9.648 0.794 1.00 92.38 116 ASN A CA 1
ATOM 820 C C . ASN A 1 116 ? -18.537 -8.145 0.511 1.00 92.38 116 ASN A C 1
ATOM 822 O O . ASN A 1 116 ? -18.986 -7.326 1.316 1.00 92.38 116 ASN A O 1
ATOM 826 N N . TYR A 1 117 ? -17.925 -7.740 -0.618 1.00 93.62 117 TYR A N 1
ATOM 827 C CA . TYR A 1 117 ? -17.676 -6.323 -0.944 1.00 93.62 117 TYR A CA 1
ATOM 828 C C . TYR A 1 117 ? -18.926 -5.451 -0.760 1.00 93.62 117 TYR A C 1
ATOM 830 O O . TYR A 1 117 ? -18.835 -4.337 -0.249 1.00 93.62 117 TYR A O 1
ATOM 838 N N . ALA A 1 118 ? -20.104 -5.951 -1.149 1.00 92.94 118 ALA A N 1
ATOM 839 C CA . ALA A 1 118 ? -21.367 -5.216 -1.061 1.00 92.94 118 ALA A CA 1
ATOM 840 C C . ALA A 1 118 ? -21.778 -4.817 0.375 1.00 92.94 118 ALA A C 1
ATOM 842 O O . ALA A 1 118 ? -22.597 -3.916 0.531 1.00 92.94 118 ALA A O 1
ATOM 843 N N . ALA A 1 119 ? -21.208 -5.448 1.408 1.00 93.25 119 ALA A N 1
ATOM 844 C CA . ALA A 1 119 ? -21.411 -5.088 2.812 1.00 93.25 119 ALA A CA 1
ATOM 845 C C . ALA A 1 119 ? -20.413 -4.028 3.331 1.00 93.25 119 ALA A C 1
ATOM 847 O O . ALA A 1 119 ? -20.607 -3.486 4.421 1.00 93.25 119 ALA A O 1
ATOM 848 N N . LYS A 1 120 ? -19.349 -3.714 2.576 1.00 94.69 120 LYS A N 1
ATOM 849 C CA . LYS A 1 120 ? -18.320 -2.737 2.969 1.00 94.69 120 LYS A CA 1
ATOM 850 C C . LYS A 1 120 ? -18.766 -1.313 2.653 1.00 94.69 120 LYS A C 1
ATOM 852 O O . LYS A 1 120 ? -19.321 -1.028 1.590 1.00 94.69 120 LYS A O 1
ATOM 857 N N . GLN A 1 121 ? -18.461 -0.383 3.551 1.00 95.25 121 GLN A N 1
ATOM 858 C CA . GLN A 1 121 ? -18.814 1.022 3.363 1.00 95.25 121 GLN A CA 1
ATOM 859 C C . GLN A 1 121 ? -17.881 1.670 2.327 1.00 95.25 121 GLN A C 1
ATOM 861 O O . GLN A 1 121 ? -16.658 1.595 2.444 1.00 95.25 121 GLN A O 1
ATOM 866 N N . THR A 1 122 ? -18.454 2.287 1.290 1.00 93.88 122 THR A N 1
ATOM 867 C CA . THR A 1 122 ? -17.681 2.946 0.224 1.00 93.88 122 THR A CA 1
ATOM 868 C C . THR A 1 122 ? -17.566 4.445 0.495 1.00 93.88 122 THR A C 1
ATOM 870 O O . THR A 1 122 ? -18.579 5.134 0.596 1.00 93.88 122 THR A O 1
ATOM 873 N N . LEU A 1 123 ? -16.337 4.953 0.575 1.00 93.69 123 LEU A N 1
ATOM 874 C CA . LEU A 1 123 ? -16.023 6.371 0.743 1.00 93.69 123 LEU A CA 1
ATOM 875 C C . LEU A 1 123 ? -15.828 7.074 -0.611 1.00 93.69 123 LEU A C 1
ATOM 877 O O . LEU A 1 123 ? -15.327 6.492 -1.576 1.00 93.69 123 LEU A O 1
ATOM 881 N N . ALA A 1 124 ? -16.188 8.359 -0.665 1.00 88.75 124 ALA A N 1
ATOM 882 C CA . ALA A 1 124 ? -15.880 9.233 -1.796 1.00 88.75 124 ALA A CA 1
ATOM 883 C C . ALA A 1 124 ? -14.361 9.493 -1.919 1.00 88.75 124 ALA A C 1
ATOM 885 O O . ALA A 1 124 ? -13.605 9.313 -0.964 1.00 88.75 124 ALA A O 1
ATOM 886 N N . LYS A 1 125 ? -13.899 9.938 -3.097 1.00 81.94 125 LYS A N 1
ATOM 887 C CA . LYS A 1 125 ? -12.464 10.197 -3.375 1.00 81.94 125 LYS A CA 1
ATOM 888 C C . LYS A 1 125 ? -11.871 11.341 -2.549 1.00 81.94 125 LYS A C 1
ATOM 890 O O . LYS A 1 125 ? -10.658 11.418 -2.386 1.00 81.94 125 LYS A O 1
ATOM 895 N N . ASP A 1 126 ? -12.747 12.209 -2.078 1.00 83.69 126 ASP A N 1
ATOM 896 C CA . ASP A 1 126 ? -12.548 13.430 -1.310 1.00 83.69 126 ASP A CA 1
ATOM 897 C C . ASP A 1 126 ? -13.153 13.327 0.105 1.00 83.69 126 ASP A C 1
ATOM 899 O O . ASP A 1 126 ? -13.326 14.337 0.781 1.00 83.69 126 ASP A O 1
ATOM 903 N N . ALA A 1 127 ? -13.459 12.108 0.573 1.00 90.44 127 ALA A N 1
ATOM 904 C CA . ALA A 1 127 ? -13.932 11.870 1.934 1.00 90.44 127 ALA A CA 1
ATOM 905 C C . ALA A 1 127 ? -12.898 12.338 2.975 1.00 90.44 127 ALA A C 1
ATOM 907 O O . ALA A 1 127 ? -11.758 11.867 2.990 1.00 90.44 127 ALA A O 1
ATOM 908 N N . GLY A 1 128 ? -13.313 13.256 3.848 1.00 93.12 128 GLY A N 1
ATOM 909 C CA . GLY A 1 128 ? -12.501 13.796 4.931 1.00 93.12 128 GLY A CA 1
ATOM 910 C C . GLY A 1 128 ? -12.590 12.975 6.219 1.00 93.12 128 GLY A C 1
ATOM 911 O O . GLY A 1 128 ? -13.204 11.906 6.279 1.00 93.12 128 GLY A O 1
ATOM 912 N N . ALA A 1 129 ? -11.975 13.506 7.277 1.00 96.44 129 ALA A N 1
ATOM 913 C CA . ALA A 1 129 ? -11.868 12.824 8.564 1.00 96.44 129 ALA A CA 1
ATOM 914 C C . ALA A 1 129 ? -13.224 12.508 9.212 1.00 96.44 129 ALA A C 1
ATOM 916 O O . ALA A 1 129 ? -13.376 11.433 9.778 1.00 96.44 129 ALA A O 1
ATOM 917 N N . GLU A 1 130 ? -14.227 13.382 9.077 1.00 96.31 130 GLU A N 1
ATOM 918 C CA . GLU A 1 130 ? -15.579 13.139 9.603 1.00 96.31 130 GLU A CA 1
ATOM 919 C C . GLU A 1 130 ? -16.252 11.940 8.920 1.00 96.31 130 GLU A C 1
ATOM 921 O O . GLU A 1 130 ? -16.833 11.087 9.589 1.00 96.31 130 GLU A O 1
ATOM 926 N N . GLN A 1 131 ? -16.129 11.828 7.591 1.00 97.38 131 GLN A N 1
ATOM 927 C CA . GLN A 1 131 ? -16.682 10.700 6.840 1.00 97.38 131 GLN A CA 1
ATOM 928 C C . GLN A 1 131 ? -15.949 9.396 7.174 1.00 97.38 131 GLN A C 1
ATOM 930 O O . GLN A 1 131 ? -16.585 8.351 7.247 1.00 97.38 131 GLN A O 1
ATOM 935 N N . VAL A 1 132 ? -14.635 9.444 7.424 1.00 97.88 132 VAL A N 1
ATOM 936 C CA . VAL A 1 132 ? -13.864 8.279 7.892 1.00 97.88 132 VAL A CA 1
ATOM 937 C C . VAL A 1 132 ? -14.240 7.900 9.330 1.00 97.88 132 VAL A C 1
ATOM 939 O O . VAL A 1 132 ? -14.441 6.723 9.613 1.00 97.88 132 VAL A O 1
ATOM 942 N N . ALA A 1 133 ? -14.403 8.870 10.231 1.00 97.81 133 ALA A N 1
ATOM 943 C CA . ALA A 1 133 ? -14.784 8.630 11.622 1.00 97.81 133 ALA A CA 1
ATOM 944 C C . ALA A 1 133 ? -16.207 8.064 11.761 1.00 97.81 133 ALA A C 1
ATOM 946 O O . ALA A 1 133 ? -16.454 7.243 12.644 1.00 97.81 133 ALA A O 1
ATOM 947 N N . ALA A 1 134 ? -17.125 8.422 10.856 1.00 97.75 134 ALA A N 1
ATOM 948 C CA . ALA A 1 134 ? -18.473 7.854 10.800 1.00 97.75 134 ALA A CA 1
ATOM 949 C C . ALA A 1 134 ? -18.492 6.331 10.543 1.00 97.75 134 ALA A C 1
ATOM 951 O O . ALA A 1 134 ? -19.448 5.659 10.929 1.00 97.75 134 ALA A O 1
ATOM 952 N N . LEU A 1 135 ? -17.430 5.760 9.955 1.00 97.94 135 LEU A N 1
ATOM 953 C CA . LEU A 1 135 ? -17.269 4.305 9.826 1.00 97.94 135 LEU A CA 1
ATOM 954 C C . LEU A 1 135 ? -16.857 3.636 11.148 1.00 97.94 135 LEU A C 1
ATOM 956 O O . LEU A 1 135 ? -16.896 2.408 11.220 1.00 97.94 135 LEU A O 1
ATOM 960 N N . GLN A 1 136 ? -16.476 4.399 12.177 1.00 97.81 136 GLN A N 1
ATOM 961 C CA . GLN A 1 136 ? -15.914 3.923 13.449 1.00 97.81 136 GLN A CA 1
ATOM 962 C C . GLN A 1 136 ? -14.736 2.934 13.274 1.00 97.81 136 GLN A C 1
ATOM 964 O O . GLN A 1 136 ? -14.815 1.811 13.774 1.00 97.81 136 GLN A O 1
ATOM 969 N N . PRO A 1 137 ? -13.675 3.284 12.520 1.00 98.38 137 PRO A N 1
ATOM 970 C CA . PRO A 1 137 ? -12.517 2.412 12.341 1.00 98.38 137 PRO A CA 1
ATOM 971 C C . PRO A 1 137 ? -11.666 2.287 13.612 1.00 98.38 137 PRO A C 1
ATOM 973 O O . PRO A 1 137 ? -11.508 3.256 14.352 1.00 98.38 137 PRO A O 1
ATOM 976 N N . ASP A 1 138 ? -11.052 1.118 13.812 1.00 98.06 138 ASP A N 1
ATOM 977 C CA . ASP A 1 138 ? -9.982 0.918 14.806 1.00 98.06 138 ASP A CA 1
ATOM 978 C C . ASP A 1 138 ? -8.570 1.077 14.208 1.00 98.06 138 ASP A C 1
ATOM 980 O O . ASP A 1 138 ? -7.597 1.261 14.940 1.00 98.06 138 ASP A O 1
ATOM 984 N N . LEU A 1 139 ? -8.470 1.086 12.874 1.00 98.75 139 LEU A N 1
ATOM 985 C CA . LEU A 1 139 ? -7.283 1.459 12.112 1.00 98.75 139 LEU A CA 1
ATOM 986 C C . LEU A 1 139 ? -7.680 2.073 10.760 1.00 98.75 139 LEU A C 1
ATOM 988 O O . LEU A 1 139 ? -8.534 1.545 10.045 1.00 98.75 139 LEU A O 1
ATOM 992 N N . VAL A 1 140 ? -6.987 3.136 10.353 1.00 98.75 140 VAL A N 1
ATOM 993 C CA . VAL A 1 140 ? -7.006 3.643 8.974 1.00 98.75 140 VAL A CA 1
ATOM 994 C C . VAL A 1 140 ? -5.633 3.447 8.331 1.00 98.75 140 VAL A C 1
ATOM 996 O O . VAL A 1 140 ? -4.604 3.700 8.955 1.00 98.75 140 VAL A O 1
ATOM 999 N N . ILE A 1 141 ? -5.604 3.009 7.072 1.00 98.75 141 ILE A N 1
ATOM 1000 C CA . ILE A 1 141 ? -4.367 2.833 6.300 1.00 98.75 141 ILE A CA 1
ATOM 1001 C C . ILE A 1 141 ? -4.344 3.823 5.130 1.00 98.75 141 ILE A C 1
ATOM 1003 O O . ILE A 1 141 ? -5.299 3.902 4.351 1.00 98.75 141 ILE A O 1
ATOM 1007 N N . LEU A 1 142 ? -3.249 4.582 5.013 1.00 98.12 142 LEU A N 1
ATOM 1008 C CA . LEU A 1 142 ? -3.054 5.653 4.026 1.00 98.12 142 LEU A CA 1
ATOM 1009 C C . LEU A 1 142 ? -1.665 5.580 3.369 1.00 98.12 142 LEU A C 1
ATOM 1011 O O . LEU A 1 142 ? -0.728 5.013 3.923 1.00 98.12 142 LEU A O 1
ATOM 1015 N N . LYS A 1 143 ? -1.500 6.242 2.218 1.00 97.31 143 LYS A N 1
ATOM 1016 C CA . LYS A 1 143 ? -0.175 6.565 1.655 1.00 97.31 143 LYS A CA 1
ATOM 1017 C C . LYS A 1 143 ? 0.544 7.597 2.531 1.00 97.31 143 LYS A C 1
ATOM 1019 O O . LYS A 1 143 ? -0.105 8.542 2.981 1.00 97.31 143 LYS A O 1
ATOM 1024 N N . SER A 1 144 ? 1.866 7.499 2.703 1.00 97.38 144 SER A N 1
ATOM 1025 C CA . SER A 1 144 ? 2.646 8.445 3.532 1.00 97.38 144 SER A CA 1
ATOM 1026 C C . SER A 1 144 ? 2.454 9.916 3.139 1.00 97.38 144 SER A C 1
ATOM 1028 O O . SER A 1 144 ? 2.270 10.777 3.996 1.00 97.38 144 SER A O 1
ATOM 1030 N N . TYR A 1 145 ? 2.387 10.212 1.836 1.00 95.69 145 TYR A N 1
ATOM 1031 C CA . TYR A 1 145 ? 2.186 11.572 1.320 1.00 95.69 145 TYR A CA 1
ATOM 1032 C C . TYR A 1 145 ? 0.802 12.180 1.633 1.00 95.69 145 TYR A C 1
ATOM 1034 O O . TYR A 1 145 ? 0.574 13.357 1.353 1.00 95.69 145 TYR A O 1
ATOM 1042 N N . LEU A 1 146 ? -0.132 11.402 2.193 1.00 96.62 146 LEU A N 1
ATOM 1043 C CA . LEU A 1 146 ? -1.441 11.876 2.654 1.00 96.62 146 LEU A CA 1
ATOM 1044 C C . LEU A 1 146 ? -1.449 12.255 4.144 1.00 96.62 146 LEU A C 1
ATOM 1046 O O . LEU A 1 146 ? -2.480 12.719 4.631 1.00 96.62 146 LEU A O 1
ATOM 1050 N N . ALA A 1 147 ? -0.332 12.092 4.863 1.00 97.81 147 ALA A N 1
ATOM 1051 C CA . ALA A 1 147 ? -0.254 12.344 6.301 1.00 97.81 147 ALA A CA 1
ATOM 1052 C C . ALA A 1 147 ? -0.708 13.760 6.688 1.00 97.81 147 ALA A C 1
ATOM 1054 O O . ALA A 1 147 ? -1.597 13.900 7.515 1.00 97.81 147 ALA A O 1
ATOM 1055 N N . GLU A 1 148 ? -0.206 14.816 6.044 1.00 97.19 148 GLU A N 1
ATOM 1056 C CA . GLU A 1 148 ? -0.615 16.195 6.374 1.00 97.19 148 GLU A CA 1
ATOM 1057 C C . GLU A 1 148 ? -2.062 16.527 5.959 1.00 97.19 148 GLU A C 1
ATOM 1059 O O . GLU A 1 148 ? -2.725 17.334 6.604 1.00 97.19 148 GLU A O 1
ATOM 1064 N N . SER A 1 149 ? -2.551 15.935 4.863 1.00 95.56 149 SER A N 1
ATOM 1065 C CA . SER A 1 149 ? -3.776 16.379 4.172 1.00 95.56 149 SER A CA 1
ATOM 1066 C C . SER A 1 149 ? -5.025 15.547 4.469 1.00 95.56 149 SER A C 1
ATOM 1068 O O . SER A 1 149 ? -6.138 16.032 4.278 1.00 95.56 149 SER A O 1
ATOM 1070 N N . VAL A 1 150 ? -4.852 14.307 4.928 1.00 95.81 150 VAL A N 1
ATOM 1071 C CA . VAL A 1 150 ? -5.935 13.364 5.261 1.00 95.81 150 VAL A CA 1
ATOM 1072 C C . VAL A 1 150 ? -5.667 12.698 6.610 1.00 95.81 150 VAL A C 1
ATOM 1074 O O . VAL A 1 150 ? -6.577 12.576 7.422 1.00 95.81 150 VAL A O 1
ATOM 1077 N N . GLY A 1 151 ? -4.416 12.305 6.863 1.00 97.69 151 GLY A N 1
ATOM 1078 C CA . GLY A 1 151 ? -4.013 11.547 8.045 1.00 97.69 151 GLY A CA 1
ATOM 1079 C C . GLY A 1 151 ? -4.117 12.316 9.361 1.00 97.69 151 GLY A C 1
ATOM 1080 O O . GLY A 1 151 ? -4.855 11.902 10.244 1.00 97.69 151 GLY A O 1
ATOM 1081 N N . ALA A 1 152 ? -3.452 13.463 9.492 1.00 98.31 152 ALA A N 1
ATOM 1082 C CA . ALA A 1 152 ? -3.452 14.272 10.710 1.00 98.31 152 ALA A CA 1
ATOM 1083 C C . ALA A 1 152 ? -4.865 14.741 11.134 1.00 98.31 152 ALA A C 1
ATOM 1085 O O . ALA A 1 152 ? -5.165 14.677 12.326 1.00 98.31 152 ALA A O 1
ATOM 1086 N N . PRO A 1 153 ? -5.782 15.118 10.215 1.00 98.31 153 PRO A N 1
ATOM 1087 C CA . PRO A 1 153 ? -7.197 15.308 10.546 1.00 98.31 153 PRO A CA 1
ATOM 1088 C C . PRO A 1 153 ? -7.911 14.073 11.131 1.00 98.31 153 PRO A C 1
ATOM 1090 O O . PRO A 1 153 ? -8.837 14.242 11.916 1.00 98.31 153 PRO A O 1
ATOM 1093 N N . ILE A 1 154 ? -7.504 12.849 10.772 1.00 98.56 154 ILE A N 1
ATOM 1094 C CA . ILE A 1 154 ? -8.041 11.587 11.319 1.00 98.56 154 ILE A CA 1
ATOM 1095 C C . ILE A 1 154 ? -7.380 11.256 12.668 1.00 98.56 154 ILE A C 1
ATOM 1097 O O . ILE A 1 154 ? -8.077 10.942 13.631 1.00 98.56 154 ILE A O 1
ATOM 1101 N N . GLU A 1 155 ? -6.055 11.399 12.769 1.00 98.25 155 GLU A N 1
ATOM 1102 C CA . GLU A 1 155 ? -5.290 11.214 14.013 1.00 98.25 155 GLU A CA 1
ATOM 1103 C C . GLU A 1 155 ? -5.778 12.178 15.115 1.00 98.25 155 GLU A C 1
ATOM 1105 O O . GLU A 1 155 ? -5.900 11.789 16.277 1.00 98.25 155 GLU A O 1
ATOM 1110 N N . ALA A 1 156 ? -6.165 13.407 14.751 1.00 98.31 156 ALA A N 1
ATOM 1111 C CA . ALA A 1 156 ? -6.758 14.397 15.655 1.00 98.31 156 ALA A CA 1
ATOM 1112 C C . ALA A 1 156 ? -8.137 13.999 16.225 1.00 98.31 156 ALA A C 1
ATOM 1114 O O . ALA A 1 156 ? -8.563 14.569 17.230 1.00 98.31 156 ALA A O 1
ATOM 1115 N N . LEU A 1 157 ? -8.823 13.016 15.627 1.00 98.12 157 LEU A N 1
ATOM 1116 C CA . LEU A 1 157 ? -10.054 12.415 16.161 1.00 98.12 157 LEU A CA 1
ATOM 1117 C C . LEU A 1 157 ? -9.774 11.195 17.064 1.00 98.12 157 LEU A C 1
ATOM 1119 O O . LEU A 1 157 ? -10.709 10.520 17.489 1.00 98.12 157 LEU A O 1
ATOM 1123 N N . GLY A 1 158 ? -8.502 10.899 17.359 1.00 97.38 158 GLY A N 1
ATOM 1124 C CA . GLY A 1 158 ? -8.081 9.756 18.176 1.00 97.38 158 GLY A CA 1
ATOM 1125 C C . GLY A 1 158 ? -8.073 8.414 17.437 1.00 97.38 158 GLY A C 1
ATOM 1126 O O . GLY A 1 158 ? -7.911 7.373 18.069 1.00 97.38 158 GLY A O 1
ATOM 1127 N N . ILE A 1 159 ? -8.247 8.423 16.112 1.00 98.44 159 ILE A N 1
ATOM 1128 C CA . ILE A 1 159 ? -8.263 7.220 15.274 1.00 98.44 159 ILE A CA 1
ATOM 1129 C C . ILE A 1 159 ? -6.818 6.860 14.879 1.00 98.44 159 ILE A C 1
ATOM 1131 O O . ILE A 1 159 ? -6.129 7.709 14.306 1.00 98.44 159 ILE A O 1
ATOM 1135 N N . PRO A 1 160 ? -6.340 5.622 15.123 1.00 98.19 160 PRO A N 1
ATOM 1136 C CA . PRO A 1 160 ? -5.008 5.201 14.698 1.00 98.19 160 PRO A CA 1
ATOM 1137 C C . PRO A 1 160 ? -4.851 5.205 13.174 1.00 98.19 160 PRO A C 1
ATOM 1139 O O . PRO A 1 160 ? -5.701 4.682 12.448 1.00 98.19 160 PRO A O 1
ATOM 1142 N N . VAL A 1 161 ? -3.726 5.737 12.689 1.00 98.69 161 VAL A N 1
ATOM 1143 C CA . VAL A 1 161 ? -3.364 5.734 11.265 1.00 98.69 161 VAL A CA 1
ATOM 1144 C C . VAL A 1 161 ? -1.992 5.093 11.075 1.00 98.69 161 VAL A C 1
ATOM 1146 O O . VAL A 1 161 ? -1.033 5.451 11.757 1.00 98.69 161 VAL A O 1
ATOM 1149 N N . VAL A 1 162 ? -1.893 4.168 10.119 1.00 98.81 162 VAL A N 1
ATOM 1150 C CA . VAL A 1 162 ? -0.628 3.558 9.679 1.00 98.81 162 VAL A CA 1
ATOM 1151 C C . VAL A 1 162 ? -0.381 3.923 8.217 1.00 98.81 162 VAL A C 1
ATOM 1153 O O . VAL A 1 162 ? -1.238 3.710 7.356 1.00 98.81 162 VAL A O 1
ATOM 1156 N N . TYR A 1 163 ? 0.800 4.471 7.931 1.00 98.62 163 TYR A N 1
ATOM 1157 C CA . TYR A 1 163 ? 1.202 4.836 6.573 1.00 98.62 163 TYR A CA 1
ATOM 1158 C C . TYR A 1 163 ? 1.962 3.703 5.876 1.00 98.62 163 TYR A C 1
ATOM 1160 O O . TYR A 1 163 ? 2.842 3.090 6.479 1.00 98.62 163 TYR A O 1
ATOM 1168 N N . ILE A 1 164 ? 1.630 3.442 4.608 1.00 98.25 164 ILE A N 1
ATOM 1169 C CA . ILE A 1 164 ? 2.175 2.361 3.766 1.00 98.25 164 ILE A CA 1
ATOM 1170 C C . ILE A 1 164 ? 2.250 2.863 2.312 1.00 98.25 164 ILE A C 1
ATOM 1172 O O . ILE A 1 164 ? 1.315 3.525 1.862 1.00 98.25 164 ILE A O 1
ATOM 1176 N N . ASP A 1 165 ? 3.320 2.578 1.558 1.00 96.06 165 ASP A N 1
ATOM 1177 C CA . ASP A 1 165 ? 3.554 3.205 0.245 1.00 96.06 165 ASP A CA 1
ATOM 1178 C C . ASP A 1 165 ? 3.330 2.288 -0.961 1.00 96.06 165 ASP A C 1
ATOM 1180 O O . ASP A 1 165 ? 2.506 2.621 -1.805 1.00 96.06 165 ASP A O 1
ATOM 1184 N N . PHE A 1 166 ? 4.052 1.174 -1.096 1.00 94.94 166 PHE A N 1
ATOM 1185 C CA . PHE A 1 166 ? 4.114 0.370 -2.330 1.00 94.94 166 PHE A CA 1
ATOM 1186 C C . PHE A 1 166 ? 4.482 1.172 -3.610 1.00 94.94 166 PHE A C 1
ATOM 1188 O O . PHE A 1 166 ? 3.990 0.870 -4.698 1.00 94.94 166 PHE A O 1
ATOM 1195 N N . GLU A 1 167 ? 5.349 2.192 -3.516 1.00 90.50 167 GLU A N 1
ATOM 1196 C CA . GLU A 1 167 ? 5.789 3.022 -4.661 1.00 90.50 167 GLU A CA 1
ATOM 1197 C C . GLU A 1 167 ? 7.184 2.631 -5.214 1.00 90.50 167 GLU A C 1
ATOM 1199 O O . GLU A 1 167 ? 7.539 3.069 -6.309 1.00 90.50 167 GLU A O 1
ATOM 1204 N N . THR A 1 168 ? 7.981 1.805 -4.517 1.00 88.31 168 THR A N 1
ATOM 1205 C CA . THR A 1 168 ? 9.268 1.245 -5.012 1.00 88.31 168 THR A CA 1
ATOM 1206 C C . THR A 1 168 ? 9.453 -0.227 -4.595 1.00 88.31 168 THR A C 1
ATOM 1208 O O . THR A 1 168 ? 8.862 -0.633 -3.592 1.00 88.31 168 THR A O 1
ATOM 1211 N N . PRO A 1 169 ? 10.267 -1.044 -5.296 1.00 83.88 169 PRO A N 1
ATOM 1212 C CA . PRO A 1 169 ? 10.489 -2.457 -4.947 1.00 83.88 169 PRO A CA 1
ATOM 1213 C C . PRO A 1 169 ? 10.976 -2.682 -3.508 1.00 83.88 169 PRO A C 1
ATOM 1215 O O . PRO A 1 169 ? 10.556 -3.627 -2.846 1.00 83.88 169 PRO A O 1
ATOM 1218 N N . GLU A 1 170 ? 11.823 -1.790 -2.997 1.00 83.38 170 GLU A N 1
ATOM 1219 C CA . GLU A 1 170 ? 12.398 -1.861 -1.648 1.00 83.38 170 GLU A CA 1
ATOM 1220 C C . GLU A 1 170 ? 11.330 -1.607 -0.573 1.00 83.38 170 GLU A C 1
ATOM 1222 O O . GLU A 1 170 ? 11.371 -2.191 0.511 1.00 83.38 170 GLU A O 1
ATOM 1227 N N . GLN A 1 171 ? 10.335 -0.769 -0.886 1.00 92.31 171 GLN A N 1
ATOM 1228 C CA . GLN A 1 171 ? 9.200 -0.516 -0.003 1.00 92.31 171 GLN A CA 1
ATOM 1229 C C . GLN A 1 171 ? 8.286 -1.737 0.123 1.00 92.31 171 GLN A C 1
ATOM 1231 O O . GLN A 1 171 ? 7.717 -1.927 1.192 1.00 92.31 171 GLN A O 1
ATOM 1236 N N . TYR A 1 172 ? 8.166 -2.595 -0.901 1.00 93.25 172 TYR A N 1
ATOM 1237 C CA . TYR A 1 172 ? 7.230 -3.732 -0.869 1.00 93.25 172 TYR A CA 1
ATOM 1238 C C . TYR A 1 172 ? 7.526 -4.685 0.297 1.00 93.25 172 TYR A C 1
ATOM 1240 O O . TYR A 1 172 ? 6.596 -5.131 0.961 1.00 93.25 172 TYR A O 1
ATOM 1248 N N . ALA A 1 173 ? 8.799 -4.962 0.597 1.00 93.56 173 ALA A N 1
ATOM 1249 C CA . ALA A 1 173 ? 9.172 -5.829 1.718 1.00 93.56 173 ALA A CA 1
ATOM 1250 C C . ALA A 1 173 ? 8.815 -5.212 3.087 1.00 93.56 173 ALA A C 1
ATOM 1252 O O . ALA A 1 173 ? 8.242 -5.891 3.939 1.00 93.56 173 ALA A O 1
ATOM 1253 N N . ARG A 1 174 ? 9.093 -3.911 3.276 1.00 96.50 174 ARG A N 1
ATOM 1254 C CA . ARG A 1 174 ? 8.690 -3.132 4.466 1.00 96.50 174 ARG A CA 1
ATOM 1255 C C . ARG A 1 174 ? 7.168 -3.138 4.630 1.00 96.50 174 ARG A C 1
ATOM 1257 O O . ARG A 1 174 ? 6.650 -3.422 5.704 1.00 96.50 174 ARG A O 1
ATOM 1264 N N . ASP A 1 175 ? 6.465 -2.846 3.547 1.00 98.19 175 ASP A N 1
ATOM 1265 C CA . ASP A 1 175 ? 5.029 -2.591 3.532 1.00 98.19 175 ASP A CA 1
ATOM 1266 C C . ASP A 1 175 ? 4.208 -3.880 3.687 1.00 98.19 175 ASP A C 1
ATOM 1268 O O . ASP A 1 175 ? 3.211 -3.892 4.411 1.00 98.19 175 ASP A O 1
ATOM 1272 N N . LEU A 1 176 ? 4.681 -5.001 3.129 1.00 98.31 176 LEU A N 1
ATOM 1273 C CA . LEU A 1 176 ? 4.148 -6.332 3.433 1.00 98.31 176 LEU A CA 1
ATOM 1274 C C . LEU A 1 176 ? 4.364 -6.716 4.900 1.00 98.31 176 LEU A C 1
ATOM 1276 O O . LEU A 1 176 ? 3.450 -7.270 5.503 1.00 98.31 176 LEU A O 1
ATOM 1280 N N . ALA A 1 177 ? 5.519 -6.407 5.500 1.00 98.00 177 ALA A N 1
ATOM 1281 C CA . ALA A 1 177 ? 5.769 -6.700 6.915 1.00 98.00 177 ALA A CA 1
ATOM 1282 C C . ALA A 1 177 ? 4.858 -5.883 7.856 1.00 98.00 177 ALA A C 1
ATOM 1284 O O . ALA A 1 177 ? 4.367 -6.418 8.853 1.00 98.00 177 ALA A O 1
ATOM 1285 N N . ILE A 1 178 ? 4.562 -4.620 7.514 1.00 98.50 178 ILE A N 1
ATOM 1286 C CA . ILE A 1 178 ? 3.558 -3.805 8.221 1.00 98.50 178 ILE A CA 1
ATOM 1287 C C . ILE A 1 178 ? 2.170 -4.456 8.113 1.00 98.50 178 ILE A C 1
ATOM 1289 O O . ILE A 1 178 ? 1.501 -4.638 9.132 1.00 98.50 178 ILE A O 1
ATOM 1293 N N . LEU A 1 179 ? 1.743 -4.854 6.906 1.00 98.62 179 LEU A N 1
ATOM 1294 C CA . LEU A 1 179 ? 0.452 -5.527 6.714 1.00 98.62 179 LEU A CA 1
ATOM 1295 C C . LEU A 1 179 ? 0.378 -6.884 7.431 1.00 98.62 179 LEU A C 1
ATOM 1297 O O . LEU A 1 179 ? -0.647 -7.181 8.038 1.00 98.62 179 LEU A O 1
ATOM 1301 N N . GLY A 1 180 ? 1.459 -7.669 7.443 1.00 98.38 180 GLY A N 1
ATOM 1302 C CA . GLY A 1 180 ? 1.542 -8.932 8.182 1.00 98.38 180 GLY A CA 1
ATOM 1303 C C . GLY A 1 180 ? 1.252 -8.746 9.667 1.00 98.38 180 GLY A C 1
ATOM 1304 O O . GLY A 1 180 ? 0.398 -9.436 10.220 1.00 98.38 180 GLY A O 1
ATOM 1305 N N . LYS A 1 181 ? 1.865 -7.739 10.297 1.00 98.12 181 LYS A N 1
ATOM 1306 C CA . LYS A 1 181 ? 1.571 -7.362 11.687 1.00 98.12 181 LYS A CA 1
ATOM 1307 C C . LYS A 1 181 ? 0.125 -6.908 11.895 1.00 98.12 181 LYS A C 1
ATOM 1309 O O . LYS A 1 181 ? -0.526 -7.364 12.830 1.00 98.12 181 LYS A O 1
ATOM 1314 N N . VAL A 1 182 ? -0.392 -6.045 11.019 1.00 98.25 182 VAL A N 1
ATOM 1315 C CA . VAL A 1 182 ? -1.774 -5.528 11.077 1.00 98.25 182 VAL A CA 1
ATOM 1316 C C . VAL A 1 182 ? -2.817 -6.649 10.957 1.00 98.25 182 VAL A C 1
ATOM 1318 O O . VAL A 1 182 ? -3.800 -6.674 11.702 1.00 98.25 182 VAL A O 1
ATOM 1321 N N . PHE A 1 183 ? -2.614 -7.605 10.048 1.00 98.06 183 PHE A N 1
ATOM 1322 C CA . PHE A 1 183 ? -3.543 -8.718 9.858 1.00 98.06 183 PHE A CA 1
ATOM 1323 C C . PHE A 1 183 ? -3.355 -9.847 10.880 1.00 98.06 183 PHE A C 1
ATOM 1325 O O . PHE A 1 183 ? -4.348 -10.500 11.214 1.00 98.06 183 PHE A O 1
ATOM 1332 N N . GLY A 1 184 ? -2.156 -9.997 11.454 1.00 97.06 184 GLY A N 1
ATOM 1333 C CA . GLY A 1 184 ? -1.787 -11.070 12.386 1.00 97.06 184 GLY A CA 1
ATOM 1334 C C . GLY A 1 184 ? -1.165 -12.287 11.691 1.00 97.06 184 GLY A C 1
ATOM 1335 O O . GLY A 1 184 ? -1.324 -13.408 12.163 1.00 97.06 184 GLY A O 1
ATOM 1336 N N . ASP A 1 185 ? -0.507 -12.069 10.551 1.00 98.06 185 ASP A N 1
ATOM 1337 C CA . ASP A 1 185 ? -0.016 -13.097 9.631 1.00 98.06 185 ASP A CA 1
ATOM 1338 C C . ASP A 1 185 ? 1.335 -12.689 9.007 1.00 98.06 185 ASP A C 1
ATOM 1340 O O . ASP A 1 185 ? 1.478 -12.411 7.812 1.00 98.06 185 ASP A O 1
ATOM 1344 N N . GLU A 1 186 ? 2.364 -12.608 9.855 1.00 97.94 186 GLU A N 1
ATOM 1345 C CA . GLU A 1 186 ? 3.743 -12.322 9.429 1.00 97.94 186 GLU A CA 1
ATOM 1346 C C . GLU A 1 186 ? 4.310 -13.424 8.509 1.00 97.94 186 GLU A C 1
ATOM 1348 O O . GLU A 1 186 ? 5.163 -13.149 7.664 1.00 97.94 186 GLU A O 1
ATOM 1353 N N . ALA A 1 187 ? 3.800 -14.658 8.614 1.00 98.44 187 ALA A N 1
ATOM 1354 C CA . ALA A 1 187 ? 4.184 -15.771 7.750 1.00 98.44 187 ALA A CA 1
ATOM 1355 C C . ALA A 1 187 ? 3.746 -15.534 6.296 1.00 98.44 187 ALA A C 1
ATOM 1357 O O . ALA A 1 187 ? 4.565 -15.653 5.381 1.00 98.44 187 ALA A O 1
ATOM 1358 N N . ARG A 1 188 ? 2.490 -15.119 6.076 1.00 98.25 188 ARG A N 1
ATOM 1359 C CA . ARG A 1 188 ? 1.993 -14.737 4.748 1.00 98.25 188 ARG A CA 1
ATOM 1360 C C . ARG A 1 188 ? 2.731 -13.524 4.183 1.00 98.25 188 ARG A C 1
ATOM 1362 O O . ARG A 1 188 ? 3.050 -13.507 2.996 1.00 98.25 188 ARG A O 1
ATOM 1369 N N . ALA A 1 189 ? 3.063 -12.539 5.021 1.00 98.31 189 ALA A N 1
ATOM 1370 C CA . ALA A 1 189 ? 3.877 -11.398 4.600 1.00 98.31 189 ALA A CA 1
ATOM 1371 C C . ALA A 1 189 ? 5.262 -11.832 4.091 1.00 98.31 189 ALA A C 1
ATOM 1373 O O . ALA A 1 189 ? 5.686 -11.396 3.019 1.00 98.31 189 ALA A O 1
ATOM 1374 N N . ALA A 1 190 ? 5.941 -12.723 4.821 1.00 98.12 190 ALA A N 1
ATOM 1375 C CA . ALA A 1 190 ? 7.241 -13.263 4.429 1.00 98.12 190 ALA A CA 1
ATOM 1376 C C . ALA A 1 190 ? 7.169 -14.100 3.137 1.00 98.12 190 ALA A C 1
ATOM 1378 O O . ALA A 1 190 ? 8.038 -13.962 2.277 1.00 98.12 190 ALA A O 1
ATOM 1379 N N . GLU A 1 191 ? 6.124 -14.916 2.959 1.00 98.38 191 GLU A N 1
ATOM 1380 C CA . GLU A 1 191 ? 5.884 -15.690 1.731 1.00 98.38 191 GLU A CA 1
ATOM 1381 C C . GLU A 1 191 ? 5.739 -14.775 0.502 1.00 98.38 191 GLU A C 1
ATOM 1383 O O . GLU A 1 191 ? 6.422 -14.965 -0.508 1.00 98.38 191 GLU A O 1
ATOM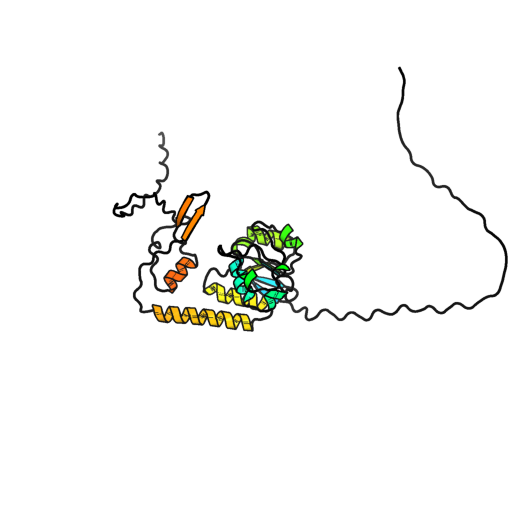 1388 N N . VAL A 1 192 ? 4.888 -13.747 0.593 1.00 97.50 192 VAL A N 1
ATOM 1389 C CA . VAL A 1 192 ? 4.639 -12.799 -0.506 1.00 97.50 192 VAL A CA 1
ATOM 1390 C C . VAL A 1 192 ? 5.884 -11.954 -0.800 1.00 97.50 192 VAL A C 1
ATOM 1392 O O . VAL A 1 192 ? 6.227 -11.754 -1.969 1.00 97.50 192 VAL A O 1
ATOM 1395 N N . ALA A 1 193 ? 6.604 -11.503 0.232 1.00 96.50 193 ALA A N 1
ATOM 1396 C CA . ALA A 1 193 ? 7.849 -10.754 0.067 1.00 96.50 193 ALA A CA 1
ATOM 1397 C C . ALA A 1 193 ? 8.937 -11.610 -0.604 1.00 96.50 193 ALA A C 1
ATOM 1399 O O . ALA A 1 193 ? 9.589 -11.151 -1.543 1.00 96.50 193 ALA A O 1
ATOM 1400 N N . ALA A 1 194 ? 9.082 -12.877 -0.200 1.00 96.62 194 ALA A N 1
ATOM 1401 C CA . ALA A 1 194 ? 9.996 -13.819 -0.837 1.00 96.62 194 ALA A CA 1
ATOM 1402 C C . ALA A 1 194 ? 9.594 -14.116 -2.291 1.00 96.62 194 ALA A C 1
ATOM 1404 O O . ALA A 1 194 ? 10.460 -14.163 -3.164 1.00 96.62 194 ALA A O 1
ATOM 1405 N N . PHE A 1 195 ? 8.301 -14.275 -2.596 1.00 96.69 195 PHE A N 1
ATOM 1406 C CA . PHE A 1 195 ? 7.835 -14.424 -3.979 1.00 96.69 195 PHE A CA 1
ATOM 1407 C C . PHE A 1 195 ? 8.237 -13.219 -4.841 1.00 96.69 195 PHE A C 1
ATOM 1409 O O . PHE A 1 195 ? 8.763 -13.410 -5.938 1.00 96.69 195 PHE A O 1
ATOM 1416 N N . TYR A 1 196 ? 8.037 -11.995 -4.342 1.00 93.94 196 TYR A N 1
ATOM 1417 C CA . TYR A 1 196 ? 8.406 -10.769 -5.053 1.00 93.94 196 TYR A CA 1
ATOM 1418 C C . TYR A 1 196 ? 9.926 -10.656 -5.251 1.00 93.94 196 TYR A C 1
ATOM 1420 O O . TYR A 1 196 ? 10.377 -10.469 -6.383 1.00 93.94 196 TYR A O 1
ATOM 1428 N N . GLN A 1 197 ? 10.722 -10.868 -4.197 1.00 94.06 197 GLN A N 1
ATOM 1429 C CA . GLN A 1 197 ? 12.186 -10.821 -4.274 1.00 94.06 197 GLN A CA 1
ATOM 1430 C C . GLN A 1 197 ? 12.737 -11.833 -5.289 1.00 94.06 197 GLN A C 1
ATOM 1432 O O . GLN A 1 197 ? 13.512 -11.459 -6.163 1.00 94.06 197 GLN A O 1
ATOM 1437 N N . ASN A 1 198 ? 12.239 -13.076 -5.281 1.00 96.38 198 ASN A N 1
ATOM 1438 C CA . ASN A 1 198 ? 12.626 -14.100 -6.258 1.00 96.38 198 ASN A CA 1
ATOM 1439 C C . ASN A 1 198 ? 12.329 -13.696 -7.720 1.00 96.38 198 ASN A C 1
ATOM 1441 O O . ASN A 1 198 ? 13.000 -14.172 -8.637 1.00 96.38 198 ASN A O 1
ATOM 1445 N N . LYS A 1 199 ? 11.333 -12.830 -7.977 1.00 94.94 199 LYS A N 1
ATOM 1446 C CA . LYS A 1 199 ? 11.108 -12.254 -9.318 1.00 94.94 199 LYS A CA 1
ATOM 1447 C C . LYS A 1 199 ? 12.104 -11.142 -9.632 1.00 94.94 199 LYS A C 1
ATOM 1449 O O . LYS A 1 199 ? 12.621 -11.118 -10.747 1.00 94.94 199 LYS A O 1
ATOM 1454 N N . MET A 1 200 ? 12.396 -10.267 -8.672 1.00 93.44 200 MET A N 1
ATOM 1455 C CA . MET A 1 200 ? 13.387 -9.200 -8.838 1.00 93.44 200 MET A CA 1
ATOM 1456 C C . MET A 1 200 ? 14.791 -9.763 -9.094 1.00 93.44 200 MET A C 1
ATOM 1458 O O . MET A 1 200 ? 15.449 -9.330 -10.038 1.00 93.44 200 MET A O 1
ATOM 1462 N N . ASP A 1 201 ? 15.204 -10.787 -8.346 1.00 95.50 201 ASP A N 1
ATOM 1463 C CA . ASP A 1 201 ? 16.495 -11.464 -8.513 1.00 95.50 201 ASP A CA 1
ATOM 1464 C C . ASP A 1 201 ? 16.604 -12.156 -9.880 1.00 95.50 201 ASP A C 1
ATOM 1466 O O . ASP A 1 201 ? 17.627 -12.048 -10.559 1.00 95.50 201 ASP A O 1
ATOM 1470 N N . ALA A 1 202 ? 15.531 -12.816 -10.334 1.00 97.00 202 ALA A N 1
ATOM 1471 C CA . ALA A 1 202 ? 15.484 -13.449 -11.652 1.00 97.00 202 ALA A CA 1
ATOM 1472 C C . ALA A 1 202 ? 15.567 -12.428 -12.803 1.00 97.00 202 ALA A C 1
ATOM 1474 O O . ALA A 1 202 ? 16.247 -12.684 -13.798 1.00 97.00 202 ALA A O 1
ATOM 1475 N N . ILE A 1 203 ? 14.920 -11.263 -12.665 1.00 95.81 203 ILE A N 1
ATOM 1476 C CA . ILE A 1 203 ? 15.037 -10.157 -13.628 1.00 95.81 203 ILE A CA 1
ATOM 1477 C C . ILE A 1 203 ? 16.469 -9.609 -13.617 1.00 95.81 203 ILE A C 1
ATOM 1479 O O . ILE A 1 203 ? 17.097 -9.540 -14.671 1.00 95.81 203 ILE A O 1
ATOM 1483 N N . ALA A 1 204 ? 17.013 -9.289 -12.439 1.00 95.56 204 ALA A N 1
ATOM 1484 C CA . ALA A 1 204 ? 18.363 -8.751 -12.283 1.00 95.56 204 ALA A CA 1
ATOM 1485 C C . ALA A 1 204 ? 19.432 -9.684 -12.878 1.00 95.56 204 ALA A C 1
ATOM 1487 O O . ALA A 1 204 ? 20.320 -9.223 -13.597 1.00 95.56 204 ALA A O 1
ATOM 1488 N N . ALA A 1 205 ? 19.316 -10.996 -12.650 1.00 97.81 205 ALA A N 1
ATOM 1489 C CA . ALA A 1 205 ? 20.194 -12.000 -13.243 1.00 97.81 205 ALA A CA 1
ATOM 1490 C C . ALA A 1 205 ? 20.070 -12.066 -14.777 1.00 97.81 205 ALA A C 1
ATOM 1492 O O . ALA A 1 205 ? 21.086 -12.162 -15.464 1.00 97.81 205 ALA A O 1
ATOM 1493 N N . ALA A 1 206 ? 18.852 -11.977 -15.322 1.00 97.44 206 ALA A N 1
ATOM 1494 C CA . ALA A 1 206 ? 18.608 -12.041 -16.764 1.00 97.44 206 ALA A CA 1
ATOM 1495 C C . ALA A 1 206 ? 19.105 -10.801 -17.532 1.00 97.44 206 ALA A C 1
ATOM 1497 O O . ALA A 1 206 ? 19.506 -10.926 -18.689 1.00 97.44 206 ALA A O 1
ATOM 1498 N N . VAL A 1 207 ? 19.092 -9.612 -16.914 1.00 97.31 207 VAL A N 1
ATOM 1499 C CA . VAL A 1 207 ? 19.487 -8.350 -17.576 1.00 97.31 207 VAL A CA 1
ATOM 1500 C C . VAL A 1 207 ? 20.931 -7.919 -17.302 1.00 97.31 207 VAL A C 1
ATOM 1502 O O . VAL A 1 207 ? 21.425 -7.017 -17.976 1.00 97.31 207 VAL A O 1
ATOM 1505 N N . LYS A 1 208 ? 21.617 -8.550 -16.337 1.00 95.56 208 LYS A N 1
ATOM 1506 C CA . LYS A 1 208 ? 22.953 -8.167 -15.840 1.00 95.56 208 LYS A CA 1
ATOM 1507 C C . LYS A 1 208 ? 23.966 -7.857 -16.946 1.00 95.56 208 LYS A C 1
ATOM 1509 O O . LYS A 1 208 ? 24.584 -6.795 -16.934 1.00 95.56 208 LYS A O 1
ATOM 1514 N N . ASP A 1 209 ? 24.118 -8.793 -17.879 1.00 95.75 209 ASP A N 1
ATOM 1515 C CA . ASP A 1 209 ? 25.093 -8.747 -18.974 1.00 95.75 209 ASP A CA 1
ATOM 1516 C C . ASP A 1 209 ? 24.401 -8.540 -20.346 1.00 95.75 209 ASP A C 1
ATOM 1518 O O . ASP A 1 209 ? 24.991 -8.775 -21.402 1.00 95.75 209 ASP A O 1
ATOM 1522 N N . ALA A 1 210 ? 23.131 -8.114 -20.343 1.00 95.81 210 ALA A N 1
ATOM 1523 C CA . ALA A 1 210 ? 22.337 -7.884 -21.548 1.00 95.81 210 ALA A CA 1
ATOM 1524 C C . ALA A 1 210 ? 22.620 -6.502 -22.183 1.00 95.81 210 ALA A C 1
ATOM 1526 O O . ALA A 1 210 ? 22.992 -5.553 -21.483 1.00 95.81 210 ALA A O 1
ATOM 1527 N N . PRO A 1 211 ? 22.395 -6.331 -23.503 1.00 95.88 211 PRO A N 1
ATOM 1528 C CA . PRO A 1 211 ? 22.358 -5.009 -24.122 1.00 95.88 211 PRO A CA 1
ATOM 1529 C C . PRO A 1 211 ? 21.290 -4.132 -23.460 1.00 95.88 211 PRO A C 1
ATOM 1531 O O . PRO A 1 211 ? 20.193 -4.612 -23.183 1.00 95.88 211 PRO A O 1
ATOM 1534 N N . LYS A 1 212 ? 21.582 -2.843 -23.261 1.00 95.69 212 LYS A N 1
ATOM 1535 C CA . LYS A 1 212 ? 20.646 -1.882 -22.657 1.00 95.69 212 LYS A CA 1
ATOM 1536 C C . LYS A 1 212 ? 19.885 -1.126 -23.753 1.00 95.69 212 LYS A C 1
ATOM 1538 O O . LYS A 1 212 ? 20.463 -0.226 -24.363 1.00 95.69 212 LYS A O 1
ATOM 1543 N N . PRO A 1 213 ? 18.633 -1.496 -24.088 1.00 96.94 213 PRO A N 1
ATOM 1544 C CA . PRO A 1 213 ? 17.882 -0.813 -25.132 1.00 96.94 213 PRO A CA 1
ATOM 1545 C C . PRO A 1 213 ? 17.433 0.571 -24.659 1.00 96.94 213 PRO A C 1
ATOM 1547 O O . PRO A 1 213 ? 17.020 0.749 -23.515 1.00 96.94 213 PRO A O 1
ATOM 1550 N N . ARG A 1 214 ? 17.424 1.541 -25.573 1.00 97.12 214 ARG A N 1
ATOM 1551 C CA . ARG A 1 214 ? 16.815 2.855 -25.341 1.00 97.12 214 ARG A CA 1
ATOM 1552 C C . ARG A 1 214 ? 15.292 2.728 -25.387 1.00 97.12 214 ARG A C 1
ATOM 1554 O O . ARG A 1 214 ? 14.729 2.412 -26.433 1.00 97.12 214 ARG A O 1
ATOM 1561 N N . VAL A 1 215 ? 14.633 2.961 -24.255 1.00 97.25 215 VAL A N 1
ATOM 1562 C CA . VAL A 1 215 ? 13.190 2.758 -24.051 1.00 97.25 215 VAL A CA 1
ATOM 1563 C C . VAL A 1 215 ? 12.477 4.100 -23.910 1.00 97.25 215 VAL A C 1
ATOM 1565 O O . VAL A 1 215 ? 12.932 4.983 -23.186 1.00 97.25 215 VAL A O 1
ATOM 1568 N N . LEU A 1 216 ? 11.317 4.233 -24.557 1.00 95.69 216 LEU A N 1
ATOM 1569 C CA . LEU A 1 216 ? 10.358 5.314 -24.332 1.00 95.69 216 LEU A CA 1
ATOM 1570 C C . LEU A 1 216 ? 9.081 4.732 -23.716 1.00 95.69 216 LEU A C 1
ATOM 1572 O O . LEU A 1 216 ? 8.428 3.900 -24.342 1.00 95.69 216 LEU A O 1
ATOM 1576 N N . LEU A 1 217 ? 8.704 5.202 -22.526 1.00 95.25 217 LEU A N 1
ATOM 1577 C CA . LEU A 1 217 ? 7.441 4.856 -21.879 1.00 95.25 217 LEU A CA 1
ATOM 1578 C C . LEU A 1 217 ? 6.539 6.090 -21.840 1.00 95.25 217 LEU A C 1
ATOM 1580 O O . LEU A 1 217 ? 6.892 7.109 -21.248 1.00 95.25 217 LEU A O 1
ATOM 1584 N N . LEU A 1 218 ? 5.376 5.994 -22.483 1.00 93.44 218 LEU A N 1
ATOM 1585 C CA . LEU A 1 218 ? 4.368 7.051 -22.515 1.00 93.44 218 LEU A CA 1
ATOM 1586 C C . LEU A 1 218 ? 3.139 6.623 -21.720 1.00 93.44 218 LEU A C 1
ATOM 1588 O O . LEU A 1 218 ? 2.652 5.508 -21.893 1.00 93.44 218 LEU A O 1
ATOM 1592 N N . TYR A 1 219 ? 2.586 7.541 -20.930 1.00 88.56 219 TYR A N 1
ATOM 1593 C CA . TYR A 1 219 ? 1.229 7.418 -20.410 1.00 88.56 219 TYR A CA 1
ATOM 1594 C C . TYR A 1 219 ? 0.300 8.460 -21.044 1.00 88.56 219 TYR A C 1
ATOM 1596 O O . TYR A 1 219 ? 0.655 9.629 -21.245 1.00 88.56 219 TYR A O 1
ATOM 1604 N N . TYR A 1 220 ? -0.907 8.000 -21.368 1.00 89.38 220 TYR A N 1
ATOM 1605 C CA . TYR A 1 220 ? -2.023 8.820 -21.823 1.00 89.38 220 TYR A CA 1
ATOM 1606 C C . TYR A 1 220 ? -2.580 9.628 -20.653 1.00 89.38 220 TYR A C 1
ATOM 1608 O O . TYR A 1 220 ? -2.788 9.102 -19.559 1.00 89.38 220 TYR A O 1
ATOM 1616 N N . ASN A 1 221 ? -2.863 10.904 -20.883 1.00 85.75 221 ASN A N 1
ATOM 1617 C CA . ASN A 1 221 ? -3.667 11.705 -19.975 1.00 85.75 221 ASN A CA 1
ATOM 1618 C C . ASN A 1 221 ? -4.595 12.600 -20.792 1.00 85.75 221 ASN A C 1
ATOM 1620 O O . ASN A 1 221 ? -4.129 13.504 -21.488 1.00 85.75 221 ASN A O 1
ATOM 1624 N N . GLU A 1 222 ? -5.895 12.346 -20.686 1.00 87.62 222 GLU A N 1
ATOM 1625 C CA . GLU A 1 222 ? -6.930 13.256 -21.156 1.00 87.62 222 GLU A CA 1
ATOM 1626 C C . GLU A 1 222 ? -7.502 14.032 -19.973 1.00 87.62 222 GLU A C 1
ATOM 1628 O O . GLU A 1 222 ? -7.786 13.462 -18.917 1.00 87.62 222 GLU A O 1
ATOM 1633 N N . LYS A 1 223 ? -7.685 15.337 -20.161 1.00 82.75 223 LYS A N 1
ATOM 1634 C CA . LYS A 1 223 ? -8.473 16.167 -19.256 1.00 82.75 223 LYS A CA 1
ATOM 1635 C C . LYS A 1 223 ? -9.198 17.238 -20.056 1.00 82.75 223 LYS A C 1
ATOM 1637 O O . LYS A 1 223 ? -8.585 17.868 -20.911 1.00 82.75 223 LYS A O 1
ATOM 1642 N N . ASP A 1 224 ? -10.478 17.463 -19.771 1.00 86.06 224 ASP A N 1
ATOM 1643 C CA . ASP A 1 224 ? -11.274 18.534 -20.383 1.00 86.06 224 ASP A CA 1
ATOM 1644 C C . ASP A 1 224 ? -11.206 18.481 -21.937 1.00 86.06 224 ASP A C 1
ATOM 1646 O O . ASP A 1 224 ? -10.962 19.487 -22.603 1.00 86.06 224 ASP A O 1
ATOM 1650 N N . GLY A 1 225 ? -11.293 17.269 -22.513 1.00 87.06 225 GLY A N 1
ATOM 1651 C CA . GLY A 1 225 ? -11.157 16.979 -23.954 1.00 87.06 225 GLY A CA 1
ATOM 1652 C C . GLY A 1 225 ? -9.745 17.136 -24.548 1.00 87.06 225 GLY A C 1
ATOM 1653 O O . GLY A 1 225 ? -9.539 16.906 -25.740 1.00 87.06 225 GLY A O 1
ATOM 1654 N N . ASN A 1 226 ? -8.752 17.536 -23.748 1.00 87.44 226 ASN A N 1
ATOM 1655 C CA . ASN A 1 226 ? -7.371 17.715 -24.186 1.00 87.44 226 ASN A CA 1
ATOM 1656 C C . ASN A 1 226 ? -6.554 16.447 -23.905 1.00 87.44 226 ASN A C 1
ATOM 1658 O O . ASN A 1 226 ? -6.213 16.159 -22.756 1.00 87.44 226 ASN A O 1
ATOM 1662 N N . VAL A 1 227 ? -6.195 15.721 -24.965 1.00 90.00 227 VAL A N 1
ATOM 1663 C CA . VAL A 1 227 ? -5.289 14.563 -24.907 1.00 90.00 227 VAL A CA 1
ATOM 1664 C C . VAL A 1 227 ? -3.830 15.019 -24.811 1.00 90.00 227 VAL A C 1
ATOM 1666 O O . VAL A 1 227 ? -3.391 15.920 -25.526 1.00 90.00 227 VAL A O 1
ATOM 1669 N N . SER A 1 228 ? -3.053 14.357 -23.955 1.00 87.69 228 SER A N 1
ATOM 1670 C CA . SER A 1 228 ? -1.606 14.538 -23.833 1.00 87.69 228 SER A CA 1
ATOM 1671 C C . SER A 1 228 ? -0.881 13.207 -23.631 1.00 87.69 228 SER A C 1
ATOM 1673 O O . SER A 1 228 ? -1.388 12.307 -22.959 1.00 87.69 228 SER A O 1
ATOM 1675 N N . PHE A 1 229 ? 0.329 13.107 -24.186 1.00 91.69 229 PHE A N 1
ATOM 1676 C CA . PHE A 1 229 ? 1.260 12.009 -23.932 1.00 91.69 229 PHE A CA 1
ATOM 1677 C C . PHE A 1 229 ? 2.431 12.533 -23.104 1.00 91.69 229 PHE A C 1
ATOM 1679 O O . PHE A 1 229 ? 3.028 13.566 -23.429 1.00 91.69 229 PHE A O 1
ATOM 1686 N N . ASN A 1 230 ? 2.728 11.832 -22.015 1.00 91.06 230 ASN A N 1
ATOM 1687 C CA . ASN A 1 230 ? 3.672 12.265 -20.991 1.00 91.06 230 ASN A CA 1
ATOM 1688 C C . ASN A 1 230 ? 4.597 11.094 -20.629 1.00 91.06 230 ASN A C 1
ATOM 1690 O O . ASN A 1 230 ? 4.180 9.937 -20.692 1.00 91.06 230 ASN A O 1
ATOM 1694 N N . VAL A 1 231 ? 5.833 11.395 -20.233 1.00 93.62 231 VAL A N 1
ATOM 1695 C CA . VAL A 1 231 ? 6.777 10.415 -19.663 1.00 93.62 231 VAL A CA 1
ATOM 1696 C C . VAL A 1 231 ? 6.687 10.425 -18.130 1.00 93.62 231 VAL A C 1
ATOM 1698 O O . VAL A 1 231 ? 6.447 11.494 -17.554 1.00 93.62 231 VAL A O 1
ATOM 1701 N N . PRO A 1 232 ? 6.849 9.278 -17.446 1.00 92.88 232 PRO A N 1
ATOM 1702 C CA . PRO A 1 232 ? 6.832 9.234 -15.986 1.00 92.88 232 PRO A CA 1
ATOM 1703 C C . PRO A 1 232 ? 8.066 9.944 -15.387 1.00 92.88 232 PRO A C 1
ATOM 1705 O O . PRO A 1 232 ? 9.173 9.798 -15.905 1.00 92.88 232 PRO A O 1
ATOM 1708 N N . PRO A 1 233 ? 7.920 10.711 -14.290 1.00 91.69 233 PRO A N 1
ATOM 1709 C CA . PRO A 1 233 ? 9.042 11.228 -13.507 1.00 91.69 233 PRO A CA 1
ATOM 1710 C C . PRO A 1 233 ? 10.071 10.157 -13.118 1.00 91.69 233 PRO A C 1
ATOM 1712 O O . PRO A 1 233 ? 9.733 8.990 -12.915 1.00 91.69 233 PRO A O 1
ATOM 1715 N N . MET A 1 234 ? 11.336 10.560 -12.960 1.00 90.38 234 MET A N 1
ATOM 1716 C CA . MET A 1 234 ? 12.440 9.620 -12.712 1.00 90.38 234 MET A CA 1
ATOM 1717 C C . MET A 1 234 ? 12.310 8.821 -11.408 1.00 90.38 234 MET A C 1
ATOM 1719 O O . MET A 1 234 ? 12.835 7.720 -11.317 1.00 90.38 234 MET A O 1
ATOM 1723 N N . ASN A 1 235 ? 11.590 9.347 -10.414 1.00 88.06 235 ASN A N 1
ATOM 1724 C CA . ASN A 1 235 ? 11.354 8.674 -9.138 1.00 88.06 235 ASN A CA 1
ATOM 1725 C C . ASN A 1 235 ? 10.127 7.741 -9.132 1.00 88.06 235 ASN A C 1
ATOM 1727 O O . ASN A 1 235 ? 9.929 7.038 -8.149 1.00 88.06 235 ASN A O 1
ATOM 1731 N N . TRP A 1 236 ? 9.295 7.728 -10.179 1.00 90.25 236 TRP A N 1
ATOM 1732 C CA . TRP A 1 236 ? 8.111 6.863 -10.242 1.00 90.25 236 TRP A CA 1
ATOM 1733 C C . TRP A 1 236 ? 8.469 5.413 -10.588 1.00 90.25 236 TRP A C 1
ATOM 1735 O O . TRP A 1 236 ? 9.358 5.164 -11.408 1.00 90.25 236 TRP A O 1
ATOM 1745 N N . ILE A 1 237 ? 7.695 4.461 -10.053 1.00 90.56 237 ILE A N 1
ATOM 1746 C CA . ILE A 1 237 ? 7.862 3.020 -10.300 1.00 90.56 237 ILE A CA 1
ATOM 1747 C C . ILE A 1 237 ? 7.887 2.658 -11.793 1.00 90.56 237 ILE A C 1
ATOM 1749 O O . ILE A 1 237 ? 8.604 1.750 -12.193 1.00 90.56 237 ILE A O 1
ATOM 1753 N N . GLN A 1 238 ? 7.179 3.401 -12.654 1.00 92.88 238 GLN A N 1
ATOM 1754 C CA . GLN A 1 238 ? 7.199 3.181 -14.104 1.00 92.88 238 GLN A CA 1
ATOM 1755 C C . GLN A 1 238 ? 8.576 3.437 -14.737 1.00 92.88 238 GLN A C 1
ATOM 1757 O O . GLN A 1 238 ? 8.948 2.732 -15.671 1.00 92.88 238 GLN A O 1
ATOM 1762 N N . THR A 1 239 ? 9.348 4.404 -14.232 1.00 94.25 239 THR A N 1
ATOM 1763 C CA . THR A 1 239 ? 10.731 4.628 -14.687 1.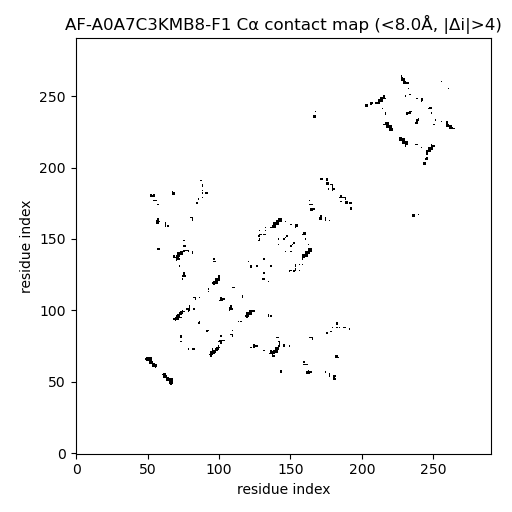00 94.25 239 THR A CA 1
ATOM 1764 C C . THR A 1 239 ? 11.663 3.573 -14.101 1.00 94.25 239 THR A C 1
ATOM 1766 O O . THR A 1 239 ? 12.473 3.001 -14.831 1.00 94.25 239 THR A O 1
ATOM 1769 N N . GLN A 1 240 ? 11.498 3.257 -12.812 1.00 92.62 240 GLN A N 1
ATOM 1770 C CA . GLN A 1 240 ? 12.291 2.228 -12.140 1.00 92.62 240 GLN A CA 1
ATOM 1771 C C . GLN A 1 240 ? 12.134 0.866 -12.833 1.00 92.62 240 GLN A C 1
ATOM 1773 O O . GLN A 1 240 ? 13.134 0.225 -13.126 1.00 92.62 240 GLN A O 1
ATOM 1778 N N . MET A 1 241 ? 10.912 0.458 -13.203 1.00 94.00 241 MET A N 1
ATOM 1779 C CA . MET A 1 241 ? 10.657 -0.780 -13.956 1.00 94.00 241 MET A CA 1
ATOM 1780 C C . MET A 1 241 ? 11.428 -0.845 -15.281 1.00 94.00 241 MET A C 1
ATOM 1782 O O . MET A 1 241 ? 11.930 -1.910 -15.630 1.00 94.00 241 MET A O 1
ATOM 1786 N N . VAL A 1 242 ? 11.572 0.271 -16.007 1.00 95.81 242 VAL A N 1
ATOM 1787 C CA . VAL A 1 242 ? 12.380 0.311 -17.240 1.00 95.81 242 VAL A CA 1
ATOM 1788 C C . VAL A 1 242 ? 13.858 0.071 -16.932 1.00 95.81 242 VAL A C 1
ATOM 1790 O O . VAL A 1 242 ? 14.494 -0.720 -17.622 1.00 95.81 242 VAL A O 1
ATOM 1793 N N . GLN A 1 243 ? 14.391 0.702 -15.884 1.00 94.88 243 GLN A N 1
ATOM 1794 C CA . GLN A 1 243 ? 15.798 0.572 -15.485 1.00 94.88 243 GLN A CA 1
ATOM 1795 C C . GLN A 1 243 ? 16.119 -0.822 -14.917 1.00 94.88 243 GLN A C 1
ATOM 1797 O O . GLN A 1 243 ? 17.148 -1.406 -15.253 1.00 94.88 243 GLN A O 1
ATOM 1802 N N . LEU A 1 244 ? 15.217 -1.376 -14.104 1.00 94.25 244 LEU A N 1
ATOM 1803 C CA . LEU A 1 244 ? 15.310 -2.715 -13.510 1.00 94.25 244 LEU A CA 1
ATOM 1804 C C . LEU A 1 244 ? 15.183 -3.819 -14.570 1.00 94.25 244 LEU A C 1
ATOM 1806 O O . LEU A 1 244 ? 15.842 -4.846 -14.458 1.00 94.25 244 LEU A O 1
ATOM 1810 N N . ALA A 1 245 ? 14.423 -3.580 -15.644 1.00 95.75 245 ALA A N 1
ATOM 1811 C CA . ALA A 1 245 ? 14.390 -4.425 -16.840 1.00 95.75 245 ALA A CA 1
ATOM 1812 C C . ALA A 1 245 ? 15.577 -4.187 -17.806 1.00 95.75 245 ALA A C 1
ATOM 1814 O O . ALA A 1 245 ? 15.535 -4.621 -18.957 1.00 95.75 245 ALA A O 1
ATOM 1815 N N . GLY A 1 246 ? 16.634 -3.489 -17.370 1.00 96.19 246 GLY A N 1
ATOM 1816 C CA . GLY A 1 246 ? 17.859 -3.250 -18.143 1.00 96.19 246 GLY A CA 1
ATOM 1817 C C . GLY A 1 246 ? 17.767 -2.155 -19.214 1.00 96.19 246 GLY A C 1
ATOM 1818 O O . GLY A 1 246 ? 18.746 -1.916 -19.919 1.00 96.19 246 GLY A O 1
ATOM 1819 N N . GLY A 1 247 ? 16.626 -1.477 -19.351 1.00 96.44 247 GLY A N 1
ATOM 1820 C CA . GLY A 1 247 ? 16.413 -0.407 -20.324 1.00 96.44 247 GLY A CA 1
ATOM 1821 C C . GLY A 1 247 ? 16.987 0.948 -19.899 1.00 96.44 247 GLY A C 1
ATOM 1822 O O . GLY A 1 247 ? 17.102 1.269 -18.718 1.00 96.44 247 GLY A O 1
ATOM 1823 N N . GLU A 1 248 ? 17.302 1.780 -20.888 1.00 96.00 248 GLU A N 1
ATOM 1824 C CA . GLU A 1 248 ? 17.734 3.171 -20.730 1.00 96.00 248 GLU A CA 1
ATOM 1825 C C . GLU A 1 248 ? 16.547 4.116 -21.026 1.00 96.00 248 GLU A C 1
ATOM 1827 O O . GLU A 1 248 ? 16.130 4.216 -22.186 1.00 96.00 248 GLU A O 1
ATOM 1832 N N . PRO A 1 249 ? 15.967 4.807 -20.023 1.00 96.69 249 PRO A N 1
ATOM 1833 C CA . PRO A 1 249 ? 14.879 5.761 -20.242 1.00 96.69 249 PRO A CA 1
ATOM 1834 C C . PRO A 1 249 ? 15.327 6.954 -21.098 1.00 96.69 249 PRO A C 1
ATOM 1836 O O . PRO A 1 249 ? 16.099 7.793 -20.637 1.00 96.69 249 PRO A O 1
ATOM 1839 N N . VAL A 1 250 ? 14.795 7.112 -22.317 1.00 95.31 250 VAL A N 1
ATOM 1840 C CA . VAL A 1 250 ? 15.220 8.194 -23.245 1.00 95.31 250 VAL A CA 1
ATOM 1841 C C . VAL A 1 250 ? 14.870 9.618 -22.789 1.00 95.31 250 VAL A C 1
ATOM 1843 O O . VAL A 1 250 ? 15.163 10.582 -23.494 1.00 95.31 250 VAL A O 1
ATOM 1846 N N . TRP A 1 251 ? 14.217 9.754 -21.636 1.00 91.88 251 TRP A N 1
ATOM 1847 C CA . TRP A 1 251 ? 13.861 11.021 -21.002 1.00 91.88 251 TRP A CA 1
ATOM 1848 C C . TRP A 1 251 ? 14.696 11.331 -19.747 1.00 91.88 251 TRP A C 1
ATOM 1850 O O . TRP A 1 251 ? 14.471 12.371 -19.130 1.00 91.88 251 TRP A O 1
ATOM 1860 N N . ALA A 1 252 ? 15.669 10.483 -19.384 1.00 85.31 252 ALA A N 1
ATOM 1861 C CA . ALA A 1 252 ? 16.509 10.668 -18.196 1.00 85.31 252 ALA A CA 1
ATOM 1862 C C . ALA A 1 252 ? 17.264 12.010 -18.191 1.00 85.31 252 ALA A C 1
ATOM 1864 O O . ALA A 1 252 ? 17.272 12.704 -17.176 1.00 85.31 252 ALA A O 1
ATOM 1865 N N . ASP A 1 253 ? 17.805 12.418 -19.343 1.00 74.06 253 ASP A N 1
ATOM 1866 C CA . ASP A 1 253 ? 18.516 13.695 -19.511 1.00 74.06 253 ASP A CA 1
ATOM 1867 C C . ASP A 1 253 ? 17.574 14.905 -19.673 1.00 74.06 253 ASP A C 1
ATOM 1869 O O . ASP A 1 253 ? 18.018 16.054 -19.701 1.00 74.06 253 ASP A O 1
ATOM 1873 N N . THR A 1 254 ? 16.260 14.684 -19.808 1.00 66.88 254 THR A N 1
ATOM 1874 C CA . THR A 1 254 ? 15.293 15.781 -19.944 1.00 66.88 254 THR A CA 1
ATOM 1875 C C . THR A 1 254 ? 14.871 16.270 -18.565 1.00 66.88 254 THR A C 1
ATOM 1877 O O . THR A 1 254 ? 13.979 15.691 -17.955 1.00 66.88 254 THR A O 1
ATOM 1880 N N . THR A 1 255 ? 15.501 17.343 -18.073 1.00 46.56 255 THR A N 1
ATOM 1881 C CA . THR A 1 255 ? 15.219 17.944 -16.757 1.00 46.56 255 THR A CA 1
ATOM 1882 C C . THR A 1 255 ? 13.714 18.159 -16.543 1.00 46.56 255 THR A C 1
ATOM 1884 O O . THR A 1 255 ? 13.148 19.092 -17.125 1.00 46.56 255 THR A O 1
ATOM 1887 N N . PRO A 1 256 ? 13.035 17.355 -15.702 1.00 47.75 256 PRO A N 1
ATOM 1888 C CA . PRO A 1 256 ? 11.610 17.522 -15.489 1.00 47.75 256 PRO A CA 1
ATOM 1889 C C . PRO A 1 256 ? 11.398 18.671 -14.493 1.00 47.75 256 PRO A C 1
ATOM 1891 O O . PRO A 1 256 ? 11.937 18.616 -13.383 1.00 47.75 256 PRO A O 1
ATOM 1894 N N . PRO A 1 257 ? 10.582 19.695 -14.802 1.00 39.44 257 PRO A N 1
ATOM 1895 C CA . PRO A 1 257 ? 9.968 20.477 -13.735 1.00 39.44 257 PRO A CA 1
ATOM 1896 C C . PRO A 1 257 ? 9.072 19.554 -12.884 1.00 39.44 257 PRO A C 1
ATOM 1898 O O . PRO A 1 257 ? 8.765 18.428 -13.275 1.00 39.44 257 PRO A O 1
ATOM 1901 N N . LYS A 1 258 ? 8.588 20.024 -11.726 1.00 43.97 258 LYS A N 1
ATOM 1902 C CA . LYS A 1 258 ? 7.776 19.217 -10.780 1.00 43.97 258 LYS A CA 1
ATOM 1903 C C . LYS A 1 258 ? 6.399 18.742 -11.314 1.00 43.97 258 LYS A C 1
ATOM 1905 O O . LYS A 1 258 ? 5.591 18.223 -10.551 1.00 43.97 258 LYS A O 1
ATOM 1910 N N . ALA A 1 259 ? 6.130 18.896 -12.610 1.00 47.94 259 ALA A N 1
ATOM 1911 C CA . ALA A 1 259 ? 5.043 18.260 -13.346 1.00 47.94 259 ALA A CA 1
ATOM 1912 C C . ALA A 1 259 ? 5.605 17.679 -14.658 1.00 47.94 259 ALA A C 1
ATOM 1914 O O . ALA A 1 259 ? 6.423 18.326 -15.310 1.00 47.94 259 ALA A O 1
ATOM 1915 N N . GLY A 1 260 ? 5.169 16.469 -15.032 1.00 42.22 260 GLY A N 1
ATOM 1916 C CA . GLY A 1 260 ? 5.753 15.677 -16.125 1.00 42.22 260 GLY A CA 1
ATOM 1917 C C . GLY A 1 260 ? 5.831 16.386 -17.485 1.00 42.22 260 GLY A C 1
ATOM 1918 O O . GLY A 1 260 ? 5.062 17.304 -17.780 1.00 42.22 260 GLY A O 1
ATOM 1919 N N . LEU A 1 261 ? 6.777 15.945 -18.320 1.00 44.56 261 LEU A N 1
ATOM 1920 C CA . LEU A 1 261 ? 7.140 16.606 -19.575 1.00 44.56 261 LEU A CA 1
ATOM 1921 C C . LEU A 1 261 ? 5.987 16.549 -20.601 1.00 44.56 261 LEU A C 1
ATOM 1923 O O . LEU A 1 261 ? 5.770 15.540 -21.274 1.00 44.56 261 LEU A O 1
ATOM 1927 N N . ARG A 1 262 ? 5.236 17.651 -20.720 1.00 42.84 262 ARG A N 1
ATOM 1928 C CA . ARG A 1 262 ? 4.059 17.759 -21.596 1.00 42.84 262 ARG A CA 1
ATOM 1929 C C . ARG A 1 262 ? 4.452 17.909 -23.066 1.00 42.84 262 ARG A C 1
ATOM 1931 O O . ARG A 1 262 ? 4.672 19.022 -23.544 1.00 42.84 262 ARG A O 1
ATOM 1938 N N . SER A 1 263 ? 4.457 16.807 -23.812 1.00 42.69 263 SER A N 1
ATOM 1939 C CA . SER A 1 263 ? 4.590 16.857 -25.272 1.00 42.69 263 SER A CA 1
ATOM 1940 C C . SER A 1 263 ? 3.259 17.275 -25.929 1.00 42.69 263 SER A C 1
ATOM 1942 O O . SER A 1 263 ? 2.263 16.551 -25.886 1.00 42.69 263 SER A O 1
ATOM 1944 N N . ARG A 1 264 ? 3.203 18.488 -26.507 1.00 37.38 264 ARG A N 1
ATOM 1945 C CA . ARG A 1 264 ? 2.003 19.017 -27.188 1.00 37.38 264 ARG A CA 1
ATOM 1946 C C . ARG A 1 264 ? 1.987 18.575 -28.655 1.00 37.38 264 ARG A C 1
ATOM 1948 O O . ARG A 1 264 ? 2.480 19.283 -29.529 1.00 37.38 264 ARG A O 1
ATOM 1955 N N . TRP A 1 265 ? 1.387 17.419 -28.918 1.00 38.94 265 TRP A N 1
ATOM 1956 C CA . TRP A 1 265 ? 1.193 16.901 -30.274 1.00 38.94 265 TRP A CA 1
ATOM 1957 C C . TRP A 1 265 ? -0.006 17.564 -30.960 1.00 38.94 265 TRP A C 1
ATOM 1959 O O . TRP A 1 265 ? -1.151 17.143 -30.801 1.00 38.94 265 TRP A O 1
ATOM 1969 N N . SER A 1 266 ? 0.257 18.590 -31.769 1.00 36.41 266 SER A N 1
ATOM 1970 C CA . SER A 1 266 ? -0.674 19.000 -32.827 1.00 36.41 266 SER A CA 1
ATOM 1971 C C . SER A 1 266 ? -0.896 17.827 -33.791 1.00 36.41 266 SER A C 1
ATOM 1973 O O . SER A 1 266 ? 0.064 17.132 -34.127 1.00 36.41 266 SER A O 1
ATOM 1975 N N . ARG A 1 267 ? -2.123 17.623 -34.298 1.00 32.94 267 ARG A N 1
ATOM 1976 C CA . ARG A 1 267 ? -2.345 16.679 -35.410 1.00 32.94 267 ARG A CA 1
ATOM 1977 C C . ARG A 1 267 ? -1.578 17.172 -36.641 1.00 32.94 267 ARG A C 1
ATOM 1979 O O . ARG A 1 267 ? -1.989 18.147 -37.265 1.00 32.94 267 ARG A O 1
ATOM 1986 N N . LEU A 1 268 ? -0.478 16.505 -36.983 1.00 39.09 268 LEU A N 1
ATOM 1987 C CA . LEU A 1 268 ? 0.213 16.713 -38.254 1.00 39.09 268 LEU A CA 1
ATOM 1988 C C . LEU A 1 268 ? -0.545 15.985 -39.378 1.00 39.09 268 LEU A C 1
ATOM 1990 O O . LEU A 1 268 ? -1.054 14.885 -39.144 1.00 39.09 268 LEU A O 1
ATOM 1994 N N . PRO A 1 269 ? -0.634 16.564 -40.589 1.00 34.19 269 PRO A N 1
ATOM 1995 C CA . PRO A 1 269 ? -1.208 15.873 -41.736 1.00 34.19 269 PRO A CA 1
ATOM 1996 C C . PRO A 1 269 ? -0.313 14.691 -42.171 1.00 34.19 269 PRO A C 1
ATOM 1998 O O . PRO A 1 269 ? 0.908 14.739 -41.967 1.00 34.19 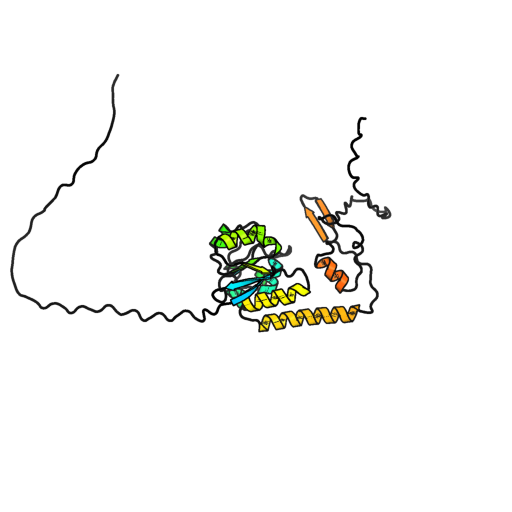269 PRO A O 1
ATOM 2001 N N . PRO A 1 270 ? -0.886 13.634 -42.783 1.00 34.81 270 PRO A N 1
ATOM 2002 C CA . PRO A 1 270 ? -0.122 12.466 -43.219 1.00 34.81 270 PRO A CA 1
ATOM 2003 C C . PRO A 1 270 ? 1.029 12.831 -44.168 1.00 34.81 270 PRO A C 1
ATOM 2005 O O . PRO A 1 270 ? 0.859 13.649 -45.068 1.00 34.81 270 PRO A O 1
ATOM 2008 N N . GLY A 1 271 ? 2.191 12.196 -43.983 1.00 46.56 271 GLY A N 1
ATOM 2009 C CA . GLY A 1 271 ? 3.348 12.323 -44.882 1.00 46.56 271 GLY A CA 1
ATOM 2010 C C . GLY A 1 271 ? 4.446 13.307 -44.455 1.00 46.56 271 GLY A C 1
ATOM 2011 O O . GLY A 1 271 ? 5.457 13.399 -45.144 1.00 46.56 271 GLY A O 1
ATOM 2012 N N . THR A 1 272 ? 4.309 14.016 -43.327 1.00 39.59 272 THR A N 1
ATOM 2013 C CA . THR A 1 272 ? 5.368 14.931 -42.847 1.00 39.59 272 THR A CA 1
ATOM 2014 C C . THR A 1 272 ? 6.443 14.165 -42.052 1.00 39.59 272 THR A C 1
ATOM 2016 O O . THR A 1 272 ? 6.086 13.500 -41.078 1.00 39.59 272 THR A O 1
ATOM 2019 N N . PRO A 1 273 ? 7.749 14.264 -42.383 1.00 35.34 273 PRO A N 1
ATOM 2020 C CA . PRO A 1 273 ? 8.814 13.642 -41.591 1.00 35.34 273 PRO A CA 1
ATOM 2021 C C . PRO A 1 273 ? 8.916 14.235 -40.177 1.00 35.34 273 PRO A C 1
ATOM 2023 O O . PRO A 1 273 ? 8.950 15.453 -39.993 1.00 35.34 273 PRO A O 1
ATOM 2026 N N . THR A 1 274 ? 9.010 13.377 -39.162 1.00 38.56 274 THR A N 1
ATOM 2027 C CA . THR A 1 274 ? 9.091 13.765 -37.748 1.00 38.56 274 THR A CA 1
ATOM 2028 C C . THR A 1 274 ? 10.463 14.340 -37.378 1.00 38.56 274 THR A C 1
ATOM 2030 O O . THR A 1 274 ? 11.377 13.620 -36.982 1.00 38.56 274 THR A O 1
ATOM 2033 N N . ARG A 1 275 ? 10.604 15.671 -37.430 1.00 32.25 275 ARG A N 1
ATOM 2034 C CA . ARG A 1 275 ? 11.717 16.386 -36.780 1.00 32.25 275 ARG A CA 1
ATOM 2035 C C . ARG A 1 275 ? 11.316 16.797 -35.361 1.00 32.25 275 ARG A C 1
ATOM 2037 O O . ARG A 1 275 ? 10.452 17.649 -35.178 1.00 32.25 275 ARG A O 1
ATOM 2044 N N . PHE A 1 276 ? 11.971 16.209 -34.362 1.00 33.69 276 PHE A N 1
ATOM 2045 C CA . PHE A 1 276 ? 11.803 16.583 -32.956 1.00 33.69 276 PHE A CA 1
ATOM 2046 C C . PHE A 1 276 ? 12.354 17.999 -32.711 1.00 33.69 276 PHE A C 1
ATOM 2048 O O . PHE A 1 276 ? 13.438 18.330 -33.193 1.00 33.69 276 PHE A O 1
ATOM 2055 N N . SER A 1 277 ? 11.617 18.835 -31.976 1.00 32.66 277 SER A N 1
ATOM 2056 C CA . SER A 1 277 ? 12.060 20.180 -31.590 1.00 32.66 277 SER A CA 1
ATOM 2057 C C . SER A 1 277 ? 11.538 20.532 -30.200 1.00 32.66 277 SER A C 1
ATOM 2059 O O . SER A 1 277 ? 10.340 20.735 -30.002 1.00 32.66 277 SER A O 1
ATOM 2061 N N . SER A 1 278 ? 12.446 20.590 -29.230 1.00 36.00 278 SER A N 1
ATOM 2062 C CA . SER A 1 278 ? 12.175 21.015 -27.860 1.00 36.00 278 SER A CA 1
ATOM 2063 C C . SER A 1 278 ? 12.520 22.496 -27.699 1.00 36.00 278 SER A C 1
ATOM 2065 O O . SER A 1 278 ? 13.682 22.842 -27.489 1.00 36.00 278 SER A O 1
ATOM 2067 N N . SER A 1 279 ? 11.521 23.374 -27.780 1.00 29.77 279 SER A N 1
ATOM 2068 C CA . SER A 1 279 ? 11.690 24.800 -27.469 1.00 29.77 279 SER A CA 1
ATOM 2069 C C . SER A 1 279 ? 11.568 25.037 -25.959 1.00 29.77 279 SER A C 1
ATOM 2071 O O . SER A 1 279 ? 10.488 24.799 -25.412 1.00 29.77 279 SER A O 1
ATOM 2073 N N . PRO A 1 280 ? 12.602 25.550 -25.264 1.00 32.88 280 PRO A N 1
ATOM 2074 C CA . PRO A 1 280 ? 12.450 26.019 -23.892 1.00 32.88 280 PRO A CA 1
ATOM 2075 C C . PRO A 1 280 ? 11.503 27.223 -23.862 1.00 32.88 280 PRO A C 1
ATOM 2077 O O . PRO A 1 280 ? 11.685 28.181 -24.616 1.00 32.88 280 PRO A O 1
ATOM 2080 N N . THR A 1 281 ? 10.502 27.214 -22.982 1.00 35.66 281 THR A N 1
ATOM 2081 C CA . THR A 1 281 ? 9.675 28.403 -22.736 1.00 35.66 281 THR A CA 1
ATOM 2082 C C . THR A 1 281 ? 10.537 29.486 -22.095 1.00 35.66 281 THR A C 1
ATOM 2084 O O . THR A 1 281 ? 10.980 29.334 -20.957 1.00 35.66 281 THR A O 1
ATOM 2087 N N . SER A 1 282 ? 10.795 30.567 -22.830 1.00 35.22 282 SER A N 1
ATOM 2088 C CA . SER A 1 282 ? 11.691 31.642 -22.403 1.00 35.22 282 SER A CA 1
ATOM 2089 C C . SER A 1 282 ? 11.224 32.307 -21.106 1.00 35.22 282 SER A C 1
ATOM 2091 O O . SER A 1 282 ? 10.110 32.832 -21.043 1.00 35.22 282 SER A O 1
ATOM 2093 N N . ASN A 1 283 ? 12.113 32.355 -20.114 1.00 34.47 283 ASN A N 1
ATOM 2094 C CA . ASN A 1 283 ? 11.967 33.169 -18.906 1.00 34.47 283 ASN A CA 1
ATOM 2095 C C . ASN A 1 283 ? 11.723 34.651 -19.300 1.00 34.47 283 ASN A C 1
ATOM 2097 O O . ASN A 1 283 ? 12.373 35.121 -20.242 1.00 34.47 283 ASN A O 1
ATOM 2101 N N . PRO A 1 284 ? 10.811 35.405 -18.651 1.00 38.53 284 PRO A N 1
ATOM 2102 C CA . PRO A 1 284 ? 10.576 36.807 -18.996 1.00 38.53 284 PRO A CA 1
ATOM 2103 C C . PRO A 1 284 ? 11.837 37.671 -18.839 1.00 38.53 284 PRO A C 1
ATOM 2105 O O . PRO A 1 284 ? 12.701 37.412 -18.001 1.00 38.53 284 PRO A O 1
ATOM 2108 N N . ARG A 1 285 ? 11.941 38.705 -19.683 1.00 35.06 285 ARG A N 1
ATOM 2109 C CA . ARG A 1 285 ? 13.141 39.550 -19.822 1.00 35.06 285 ARG A CA 1
ATOM 2110 C C . ARG A 1 285 ? 13.489 40.286 -18.514 1.00 35.06 285 ARG A C 1
ATOM 2112 O O . ARG A 1 285 ? 12.574 40.675 -17.786 1.00 35.06 285 ARG A O 1
ATOM 2119 N N . PRO A 1 286 ? 14.782 40.556 -18.241 1.00 36.28 286 PRO A N 1
ATOM 2120 C CA . PRO A 1 286 ? 15.182 41.380 -17.103 1.00 36.28 286 PRO A CA 1
ATOM 2121 C C . PRO A 1 286 ? 14.609 42.799 -17.213 1.00 36.28 286 PRO A C 1
ATOM 2123 O O . PRO A 1 286 ? 14.463 43.346 -18.309 1.00 36.28 286 PRO A O 1
ATOM 2126 N N . LYS A 1 287 ? 14.316 43.418 -16.063 1.00 39.00 287 LYS A N 1
ATOM 2127 C CA . LYS A 1 287 ? 13.958 44.840 -16.002 1.00 39.00 287 LYS A CA 1
ATOM 2128 C C . LYS A 1 287 ? 15.168 45.681 -16.416 1.00 39.00 287 LYS A C 1
ATOM 2130 O O . LYS A 1 287 ? 16.238 45.543 -15.830 1.00 39.00 287 LYS A O 1
ATOM 2135 N N . LEU A 1 288 ? 14.978 46.581 -17.378 1.00 36.56 288 LEU A N 1
ATOM 2136 C CA . LEU A 1 288 ? 15.933 47.654 -17.649 1.00 36.56 288 LEU A CA 1
ATOM 2137 C C . LEU A 1 288 ? 16.003 48.578 -16.428 1.00 36.56 288 LEU A C 1
ATOM 2139 O O . LEU A 1 288 ? 14.983 49.132 -16.013 1.00 36.56 288 LEU A O 1
ATOM 2143 N N . SER A 1 289 ? 17.202 48.743 -15.872 1.00 36.62 289 SER A N 1
ATOM 2144 C CA . SER A 1 289 ? 17.476 49.835 -14.940 1.00 36.62 289 SER A CA 1
ATOM 2145 C C . SER A 1 289 ? 17.391 51.172 -15.680 1.00 36.62 289 SER A C 1
ATOM 2147 O O . SER A 1 289 ? 17.771 51.258 -16.849 1.00 36.62 289 SER A O 1
ATOM 2149 N N . LYS A 1 290 ? 16.921 52.216 -14.993 1.00 41.94 290 LYS A N 1
ATOM 2150 C CA . LYS A 1 290 ? 17.186 53.605 -15.376 1.00 41.94 290 LYS A CA 1
ATOM 2151 C C . LYS A 1 290 ? 18.179 54.183 -14.373 1.00 41.94 290 LYS A C 1
ATOM 2153 O O . LYS A 1 290 ? 17.836 54.335 -13.203 1.00 41.94 290 LYS A O 1
ATOM 2158 N N . GLY A 1 291 ? 19.368 54.494 -14.872 1.00 40.53 291 GLY A N 1
ATOM 2159 C CA . GLY A 1 291 ? 20.485 55.156 -14.205 1.00 40.53 291 GLY A CA 1
ATOM 2160 C C . GLY A 1 291 ? 21.499 55.490 -15.280 1.00 40.53 291 GLY A C 1
ATOM 2161 O O . GLY A 1 291 ? 21.932 54.517 -15.932 1.00 40.53 291 GLY A O 1
#

Sequence (291 aa):
MKHLALFVLSLVLLLSACSPQATASPAPATEAPAATEAPTAAPTSPPANLQPVTVTDALGREVTLPAAPQRIVITGKALFMIADAAYLFPQAMDKIAGLGDAGQGSGNFIKLIDPNYAAKQTLAKDAGAEQVAALQPDLVILKSYLAESVGAPIEALGIPVVYIDFETPEQYARDLAILGKVFGDEARAAEVAAFYQNKMDAIAAAVKDAPKPRVLLLYYNEKDGNVSFNVPPMNWIQTQMVQLAGGEPVWADTTPPKAGLRSRWSRLPPGTPTRFSSSPTSNPRPKLSKG

Nearest PDB structures (foldseek):
  4hn9-assembly1_A  TM=8.225E-01  e=4.996E-10  Lachnospira eligens ATCC 27750
  5joq-assembly1_A  TM=7.302E-01  e=4.508E-09  Listeria monocytogenes EGD-e
  3r5t-assembly1_A  TM=6.107E-01  e=1.530E-08  Vibrio cholerae
  2q8q-assembly1_A  TM=7.581E-01  e=7.641E-07  Staphylococcus aureus subsp. aureus N315
  2m6l-assembly1_A  TM=6.300E-01  e=7.792E-06  Escherichia coli K-12

pLDDT: mean 79.32, std 23.87, range [29.77, 98.81]

Solvent-accessible surface area (backbone atoms only — not comparable to full-atom values): 18471 Å² total; per-residue (Å²): 130,84,88,87,80,89,78,92,79,85,89,87,83,88,84,88,83,87,78,88,85,84,82,88,83,85,84,80,91,74,83,82,78,77,84,79,77,75,83,77,76,76,81,77,77,79,77,82,75,72,49,63,38,76,40,64,31,67,81,70,46,82,46,73,37,72,32,66,59,62,30,29,31,41,34,59,79,77,31,35,63,57,48,64,56,44,67,74,41,82,57,39,70,73,21,44,46,27,34,29,74,45,60,74,84,91,48,45,67,62,69,78,74,37,92,63,46,87,78,37,47,78,43,58,81,80,60,49,39,68,64,53,54,73,69,63,44,62,29,36,42,35,40,50,94,37,36,86,82,49,41,48,64,28,44,74,72,74,36,48,72,46,32,41,69,67,56,46,81,76,40,40,51,58,39,34,48,41,48,8,56,52,69,72,39,56,67,60,21,50,52,53,37,50,55,52,48,57,51,53,51,52,42,44,65,68,32,68,88,46,84,62,49,81,38,85,66,74,47,84,46,73,55,97,90,44,76,38,48,27,43,69,51,81,85,38,48,74,39,46,52,40,49,57,68,33,29,39,59,76,56,72,88,55,82,66,60,103,58,60,56,77,51,83,79,72,90,73,70,90,91,69,82,88,77,89,79,88,77,78,82,76,77,82,78,82,81,82,82,88,130

Radius of gyration: 34.09 Å; Cα contacts (8 Å, |Δi|>4): 354; chains: 1; bounding box: 88×71×106 Å

Mean predicted aligned error: 15.08 Å

Foldseek 3Di:
DDDDDDDDDDDDDDDDDDDDDDDDDDDDDDDDDDDDDDPDDDDDDPDPDQDWQWAQFPVRDIFIQSRQWQEEEQAEPCSLLVVVLLVLQVLCLRRHQEYEPSDPPVGRVCVVVRPCVVRHHYDYNPDALVNVVVSVGQEYEYAPVCCVPHNVRNVVVVRHYGHAHSFALVSLLSRLCRSCSNSVHNVSSVVVNVVSVVVLVVLCVVQVPPDAAADEDWDWDDDPNDIWTFGDPCSGPVNVVSVSNRYDHPCPPPDQDPDTDTDDDDDDDPPDDDDDDDDDPDDDDDDDDDD

Secondary structure (DSSP, 8-state):
-------------------PPP--------PPPPP-----PPPPPPPTT---EEEE-TTS-EEEESS--SSEEE-STTHHHHHHHHTTSTTHHHHEEEE-----SS--THHHH-TTGGGSEEPPTT--HHHHHTT--SEEEE-GGGIIIIIHHHHTTT--EEE---SSHHHHHHHHHHHHHHHT-HHHHHHHHHHHHHHHHHHHHHHTTS---EE---EEEEETTEEEEEPPPTTSHHHHHHHHTT-EETTTTS---SS---B----PPTT----------PPPPPPPP--